Protein AF-A0A094ZPN3-F1 (afdb_monomer)

Solvent-accessible surface area (backbone atoms only — not comparable to full-atom values): 12750 Å² total; per-residue (Å²): 139,90,86,80,90,77,82,80,77,71,72,79,82,70,75,78,67,82,81,61,76,40,77,48,67,49,51,69,75,57,45,50,58,48,25,57,69,75,50,44,69,73,56,49,53,51,51,61,47,44,72,71,65,75,56,84,79,74,57,49,78,61,53,89,81,45,57,46,48,57,27,33,46,52,50,52,48,34,69,74,39,72,91,30,59,69,28,29,34,73,46,59,83,72,27,98,42,50,91,78,18,32,48,33,38,37,37,38,48,85,50,28,37,37,37,40,33,24,37,44,45,26,68,50,44,52,36,31,41,34,41,38,45,70,89,57,64,69,78,71,34,46,38,46,84,36,65,81,70,79,61,87,52,58,71,36,76,81,49,81,56,68,56,54,75,66,60,41,52,52,50,51,50,49,47,72,74,30,59,92,44,60,70,98,64,61,68,88,72,67,93,86,54,88,70,58,81,84,81,80,56,62,50,61,60,73,77,88,76,84,129

Organism: NCBI:txid104102

Structure (mmCIF, N/CA/C/O backbone):
data_AF-A0A094ZPN3-F1
#
_entry.id   AF-A0A094ZPN3-F1
#
loop_
_atom_site.group_PDB
_atom_site.id
_atom_site.type_symbol
_atom_site.label_atom_id
_atom_site.label_alt_id
_atom_site.label_comp_id
_atom_site.label_asym_id
_atom_site.label_entity_id
_atom_site.label_seq_id
_atom_site.pdbx_PDB_ins_code
_atom_site.Cartn_x
_atom_site.Cartn_y
_atom_site.Cartn_z
_atom_site.occupancy
_atom_site.B_iso_or_equiv
_atom_site.auth_seq_id
_atom_site.auth_comp_id
_atom_site.auth_asym_id
_atom_site.auth_atom_id
_atom_site.pdbx_PDB_model_num
ATOM 1 N N . MET A 1 1 ? 63.557 -22.642 19.580 1.00 31.20 1 MET A N 1
ATOM 2 C CA . MET A 1 1 ? 62.826 -21.873 20.612 1.00 31.20 1 MET A CA 1
ATOM 3 C C . MET A 1 1 ? 62.216 -20.621 19.981 1.00 31.20 1 MET A C 1
ATOM 5 O O . MET A 1 1 ? 62.753 -20.176 18.976 1.00 31.20 1 MET A O 1
ATOM 9 N N . PRO A 1 2 ? 61.055 -20.158 20.476 1.00 48.31 2 PRO A N 1
ATOM 10 C CA . PRO A 1 2 ? 59.945 -19.614 19.681 1.00 48.31 2 PRO A CA 1
ATOM 11 C C . PRO A 1 2 ? 59.722 -18.100 19.867 1.00 48.31 2 PRO A C 1
ATOM 13 O O . PRO A 1 2 ? 60.320 -17.518 20.763 1.00 48.31 2 PRO A O 1
ATOM 16 N N . SER A 1 3 ? 58.808 -17.510 19.070 1.00 34.88 3 SER A N 1
ATOM 17 C CA . SER A 1 3 ? 57.998 -16.279 19.308 1.00 34.88 3 SER A CA 1
ATOM 18 C C . SER A 1 3 ? 57.864 -15.489 17.993 1.00 34.88 3 SER A C 1
ATOM 20 O O . SER A 1 3 ? 58.864 -15.279 17.328 1.00 34.88 3 SER A O 1
ATOM 22 N N . LYS A 1 4 ? 56.719 -14.984 17.523 1.00 37.50 4 LYS A N 1
ATOM 23 C CA . LYS A 1 4 ? 55.333 -14.926 18.011 1.00 37.50 4 LYS A CA 1
ATOM 24 C C . LYS A 1 4 ? 54.437 -14.685 16.787 1.00 37.50 4 LYS A C 1
ATOM 26 O O . LYS A 1 4 ? 54.804 -13.941 15.884 1.00 37.50 4 LYS A O 1
ATOM 31 N N . LYS A 1 5 ? 53.247 -15.288 16.793 1.00 44.88 5 LYS A N 1
ATOM 32 C CA . LYS A 1 5 ? 52.134 -14.966 15.888 1.00 44.88 5 LYS A CA 1
ATOM 33 C C . LYS A 1 5 ? 51.715 -13.502 16.065 1.00 44.88 5 LYS A C 1
ATOM 35 O O . LYS A 1 5 ? 51.458 -13.092 17.194 1.00 44.88 5 LYS A O 1
ATOM 40 N N . THR A 1 6 ? 51.483 -12.793 14.965 1.00 38.22 6 THR A N 1
ATOM 41 C CA . THR A 1 6 ? 50.542 -11.666 14.921 1.00 38.22 6 THR A CA 1
ATOM 42 C C . THR A 1 6 ? 49.506 -11.912 13.827 1.00 38.22 6 THR A C 1
ATOM 44 O O . THR A 1 6 ? 49.749 -11.796 12.631 1.00 38.22 6 THR A O 1
ATOM 47 N N . SER A 1 7 ? 48.352 -12.374 14.311 1.00 37.66 7 SER A N 1
ATOM 48 C CA . SER A 1 7 ? 46.995 -12.154 13.811 1.00 37.66 7 SER A CA 1
ATOM 49 C C . SER A 1 7 ? 46.871 -11.320 12.528 1.00 37.66 7 SER A C 1
ATOM 51 O O . SER A 1 7 ? 46.822 -10.093 12.577 1.00 37.66 7 SER A O 1
ATOM 53 N N . ARG A 1 8 ? 46.698 -11.991 11.383 1.00 41.78 8 ARG A N 1
ATOM 54 C CA . ARG A 1 8 ? 45.913 -11.425 10.279 1.00 41.78 8 ARG A CA 1
ATOM 55 C C . ARG A 1 8 ? 44.450 -11.533 10.685 1.00 41.78 8 ARG A C 1
ATOM 57 O O . ARG A 1 8 ? 43.837 -12.586 10.515 1.00 41.78 8 ARG A O 1
ATOM 64 N N . TH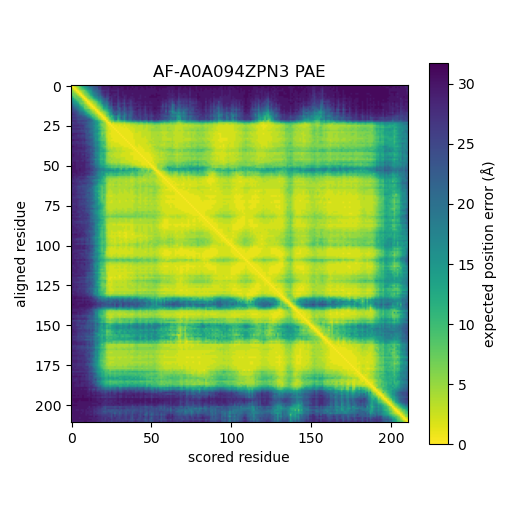R A 1 9 ? 43.911 -10.462 11.248 1.00 40.59 9 THR A N 1
ATOM 65 C CA . THR A 1 9 ? 42.473 -10.320 11.452 1.00 40.59 9 THR A CA 1
ATOM 66 C C . THR A 1 9 ? 41.844 -10.303 10.061 1.00 40.59 9 THR A C 1
ATOM 68 O O . THR A 1 9 ? 41.944 -9.315 9.334 1.00 40.59 9 THR A O 1
ATOM 71 N N . LYS A 1 10 ? 41.285 -11.442 9.633 1.00 44.66 10 LYS A N 1
ATOM 72 C CA . LYS A 1 10 ? 40.396 -11.485 8.471 1.00 44.66 10 LYS A CA 1
ATOM 73 C C . LYS A 1 10 ? 39.281 -10.486 8.768 1.00 44.66 10 LYS A C 1
ATOM 75 O O . LYS A 1 10 ? 38.596 -10.642 9.777 1.00 44.66 10 LYS A O 1
ATOM 80 N N . LYS A 1 11 ? 39.126 -9.462 7.920 1.00 42.66 11 LYS A N 1
ATOM 81 C CA . LYS A 1 11 ? 37.881 -8.687 7.887 1.00 42.66 11 LYS A CA 1
ATOM 82 C C . LYS A 1 11 ? 36.731 -9.700 7.814 1.00 42.66 11 LYS A C 1
ATOM 84 O O . LYS A 1 11 ? 36.880 -10.678 7.069 1.00 42.66 11 LYS A O 1
ATOM 89 N N . PRO A 1 12 ? 35.646 -9.526 8.585 1.00 36.97 12 PRO A N 1
ATOM 90 C CA . PRO A 1 12 ? 34.499 -10.402 8.449 1.00 36.97 12 PRO A CA 1
ATOM 91 C C . PRO A 1 12 ? 34.075 -10.340 6.985 1.00 36.97 12 PRO A C 1
ATOM 93 O O . PRO A 1 12 ? 33.871 -9.253 6.444 1.00 36.97 12 PRO A O 1
ATOM 96 N N . VAL A 1 13 ? 34.012 -11.496 6.328 1.00 45.56 13 VAL A N 1
ATOM 97 C CA . VAL A 1 13 ? 33.229 -11.609 5.103 1.00 45.56 13 VAL A CA 1
ATOM 98 C C . VAL A 1 13 ? 31.796 -11.490 5.587 1.00 45.56 13 VAL A C 1
ATOM 100 O O . VAL A 1 13 ? 31.211 -12.466 6.046 1.00 45.56 13 VAL A O 1
ATOM 103 N N . VAL A 1 14 ? 31.296 -10.258 5.610 1.00 39.59 14 VAL A N 1
ATOM 104 C CA . VAL A 1 14 ? 29.868 -10.005 5.739 1.00 39.59 14 VAL A CA 1
ATOM 105 C C . VAL A 1 14 ? 29.265 -10.629 4.483 1.00 39.59 14 VAL A C 1
ATOM 107 O O . VAL A 1 14 ? 29.706 -10.273 3.383 1.00 39.59 14 VAL A O 1
ATOM 110 N N . PRO A 1 15 ? 28.364 -11.618 4.603 1.00 35.91 15 PRO A N 1
ATOM 111 C CA . PRO A 1 15 ? 27.611 -12.085 3.452 1.00 35.91 15 PRO A CA 1
ATOM 112 C C . PRO A 1 15 ? 27.000 -10.848 2.804 1.00 35.91 15 PRO A C 1
ATOM 114 O O . PRO A 1 15 ? 26.370 -10.055 3.503 1.00 35.91 15 PRO A O 1
ATOM 117 N N . LYS A 1 16 ? 27.226 -10.636 1.502 1.00 36.97 16 LYS A N 1
ATOM 118 C CA . LYS A 1 16 ? 26.403 -9.668 0.778 1.00 36.97 16 LYS A CA 1
ATOM 119 C C . LYS A 1 1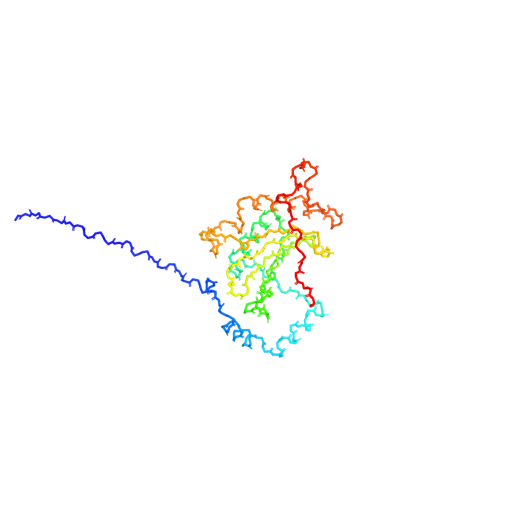6 ? 24.962 -10.100 1.037 1.00 36.97 16 LYS A C 1
ATOM 121 O O . LYS A 1 16 ? 24.614 -11.239 0.714 1.00 36.97 16 LYS A O 1
ATOM 126 N N . ALA A 1 17 ? 24.177 -9.231 1.672 1.00 37.25 17 ALA A N 1
ATOM 127 C CA . ALA A 1 17 ? 22.733 -9.379 1.659 1.00 37.25 17 ALA A CA 1
ATOM 128 C C . ALA A 1 17 ? 22.312 -9.582 0.191 1.00 37.25 17 ALA A C 1
ATOM 130 O O . ALA A 1 17 ? 22.995 -9.044 -0.692 1.00 37.25 17 ALA A O 1
ATOM 131 N N . PRO A 1 18 ? 21.275 -10.389 -0.090 1.00 38.75 18 PRO A N 1
ATOM 132 C CA . PRO A 1 18 ? 20.732 -10.482 -1.438 1.00 38.75 18 PRO A CA 1
ATOM 133 C C . PRO A 1 18 ? 20.566 -9.057 -1.972 1.00 38.75 18 PRO A C 1
ATOM 135 O O . PRO A 1 18 ? 19.946 -8.230 -1.307 1.00 38.75 18 PRO A O 1
ATOM 138 N N . GLU A 1 19 ? 21.216 -8.738 -3.094 1.00 38.03 19 GLU A N 1
ATOM 139 C CA . GLU A 1 19 ? 20.946 -7.482 -3.789 1.00 38.03 19 GLU A CA 1
ATOM 140 C C . GLU A 1 19 ? 19.486 -7.581 -4.217 1.00 38.03 19 GLU A C 1
ATOM 142 O O . GLU A 1 19 ? 19.154 -8.405 -5.066 1.00 38.03 19 GLU A O 1
ATOM 147 N N . ASP A 1 20 ? 18.614 -6.840 -3.533 1.00 48.03 20 ASP A N 1
ATOM 148 C CA . ASP A 1 20 ? 17.209 -6.769 -3.887 1.00 48.03 20 ASP A CA 1
ATOM 149 C C . ASP A 1 20 ? 17.119 -6.060 -5.247 1.00 48.03 20 ASP A C 1
ATOM 151 O O . ASP A 1 20 ? 17.449 -4.869 -5.326 1.00 48.03 20 ASP A O 1
ATOM 155 N N . PRO A 1 21 ? 16.717 -6.752 -6.331 1.00 48.53 21 PRO A N 1
ATOM 156 C CA . PRO A 1 21 ? 16.532 -6.118 -7.631 1.00 48.53 21 PRO A CA 1
ATOM 157 C C . PRO A 1 21 ? 15.490 -4.982 -7.594 1.00 48.53 21 PRO A C 1
ATOM 159 O O . PRO A 1 21 ? 15.392 -4.240 -8.565 1.00 48.53 21 PRO A O 1
ATOM 162 N N . ALA A 1 22 ? 14.734 -4.815 -6.500 1.00 51.12 22 ALA A N 1
ATOM 163 C CA . ALA A 1 22 ? 13.725 -3.776 -6.328 1.00 51.12 22 ALA A CA 1
ATOM 164 C C . ALA A 1 22 ? 14.261 -2.388 -5.914 1.00 51.12 22 ALA A C 1
ATOM 166 O O . ALA A 1 22 ? 13.554 -1.409 -6.131 1.00 51.12 22 ALA A O 1
ATOM 167 N N . ARG A 1 23 ? 15.507 -2.266 -5.416 1.00 60.59 23 ARG A N 1
ATOM 168 C CA . ARG A 1 23 ? 16.173 -0.948 -5.241 1.00 60.59 23 ARG A CA 1
ATOM 169 C C . ARG A 1 23 ? 16.793 -0.405 -6.526 1.00 60.59 23 ARG A C 1
ATOM 171 O O . ARG A 1 23 ? 17.389 0.674 -6.531 1.00 60.59 23 ARG A O 1
ATOM 178 N N . HIS A 1 24 ? 16.702 -1.168 -7.612 1.00 76.06 24 HIS A N 1
ATOM 179 C CA . HIS A 1 24 ? 17.020 -0.645 -8.926 1.00 76.06 24 HIS A CA 1
ATOM 180 C C . HIS A 1 24 ? 15.958 0.383 -9.291 1.00 76.06 24 HIS A C 1
ATOM 182 O O . HIS A 1 24 ? 14.787 0.043 -9.460 1.00 76.06 24 HIS A O 1
ATOM 188 N N . ARG A 1 25 ? 16.383 1.639 -9.411 1.00 84.81 25 ARG A N 1
ATOM 189 C CA . ARG A 1 25 ? 15.566 2.644 -10.069 1.00 84.81 25 ARG A CA 1
ATOM 190 C C . ARG A 1 25 ? 15.705 2.442 -11.572 1.00 84.81 25 ARG A C 1
ATOM 192 O O . ARG A 1 25 ? 16.767 2.723 -12.129 1.00 84.81 25 ARG A O 1
ATOM 199 N N . TYR A 1 26 ? 14.644 1.947 -12.193 1.00 88.06 26 TYR A N 1
ATOM 200 C CA . TYR A 1 26 ? 14.563 1.746 -13.631 1.00 88.06 26 TYR A CA 1
ATOM 201 C C . TYR A 1 26 ? 14.598 3.094 -14.351 1.00 88.06 26 TYR A C 1
ATOM 203 O O . TYR A 1 26 ? 14.010 4.077 -13.887 1.00 88.06 26 TYR A O 1
ATOM 211 N N . THR A 1 27 ? 15.293 3.151 -15.483 1.00 92.00 27 THR A N 1
ATOM 212 C CA . THR A 1 27 ? 15.143 4.281 -16.407 1.00 92.00 27 THR A CA 1
ATOM 213 C C . THR A 1 27 ? 13.793 4.207 -17.121 1.00 92.00 27 THR A C 1
ATOM 215 O O . THR A 1 27 ? 13.142 3.163 -17.121 1.00 92.00 27 THR A O 1
ATOM 218 N N . GLU A 1 28 ? 13.385 5.305 -17.757 1.00 92.81 28 GLU A N 1
ATOM 219 C CA . GLU A 1 28 ? 12.183 5.354 -18.603 1.00 92.81 28 GLU A CA 1
ATOM 220 C C . GLU A 1 28 ? 12.227 4.266 -19.686 1.00 92.81 28 GLU A C 1
ATOM 222 O O . GLU A 1 28 ? 11.382 3.379 -19.688 1.00 92.81 28 GLU A O 1
ATOM 227 N N . ASP A 1 29 ? 13.309 4.213 -20.475 1.00 94.25 29 ASP A N 1
ATOM 228 C CA . ASP A 1 29 ? 13.504 3.185 -21.509 1.00 94.25 29 ASP A CA 1
ATOM 229 C C . ASP A 1 29 ? 13.442 1.740 -20.966 1.00 94.25 29 ASP A C 1
ATOM 231 O O . ASP A 1 29 ? 12.952 0.829 -21.637 1.00 94.25 29 ASP A O 1
ATOM 235 N N . GLU A 1 30 ? 13.981 1.494 -19.765 1.00 93.56 30 GLU A N 1
ATOM 236 C CA . GLU A 1 30 ? 13.943 0.170 -19.134 1.00 93.56 30 GLU A CA 1
ATOM 237 C C . GLU A 1 30 ? 12.526 -0.194 -18.689 1.00 93.56 30 GLU A C 1
ATOM 239 O O . GLU A 1 30 ? 12.106 -1.343 -18.858 1.00 93.56 30 GLU A O 1
ATOM 244 N N . MET A 1 31 ? 11.807 0.769 -18.111 1.00 92.88 31 MET A N 1
ATOM 245 C CA . MET A 1 31 ? 10.448 0.570 -17.632 1.00 92.88 31 MET A CA 1
ATOM 246 C C . MET A 1 31 ? 9.484 0.371 -18.797 1.00 92.88 31 MET A C 1
ATOM 248 O O . MET A 1 31 ? 8.755 -0.615 -18.799 1.00 92.88 31 MET A O 1
ATOM 252 N N . ASP A 1 32 ? 9.559 1.201 -19.835 1.00 92.50 32 ASP A N 1
ATOM 253 C CA . ASP A 1 32 ? 8.740 1.071 -21.042 1.00 92.50 32 ASP A CA 1
ATOM 254 C C . ASP A 1 32 ? 8.914 -0.308 -21.684 1.00 92.50 32 ASP A C 1
ATOM 256 O O . ASP A 1 32 ? 7.939 -1.008 -21.956 1.00 92.50 32 ASP A O 1
ATOM 260 N N . ALA A 1 33 ? 10.158 -0.778 -21.820 1.00 93.94 33 ALA A N 1
ATOM 261 C CA . ALA A 1 33 ? 10.429 -2.107 -22.361 1.00 93.94 33 ALA A CA 1
ATOM 262 C C . ALA A 1 33 ? 9.843 -3.244 -21.498 1.00 93.94 33 ALA A C 1
ATOM 264 O O . ALA A 1 33 ? 9.456 -4.296 -22.023 1.00 93.94 33 ALA A O 1
ATOM 265 N N . LEU A 1 34 ? 9.795 -3.073 -20.171 1.00 93.88 34 LEU A N 1
ATOM 266 C CA . LEU A 1 34 ? 9.157 -4.026 -19.262 1.00 93.88 34 LEU A CA 1
ATOM 267 C C . LEU A 1 34 ? 7.633 -3.985 -19.386 1.00 93.88 34 LEU A C 1
ATOM 269 O O . LEU A 1 34 ? 7.015 -5.053 -19.453 1.00 93.88 34 LEU A O 1
ATOM 273 N N . ILE A 1 35 ? 7.047 -2.787 -19.432 1.00 93.25 35 ILE A N 1
ATOM 274 C CA . ILE A 1 35 ? 5.605 -2.563 -19.559 1.00 93.25 35 ILE A CA 1
ATOM 275 C C . ILE A 1 35 ? 5.106 -3.138 -20.884 1.00 93.25 35 ILE A C 1
ATOM 277 O O . ILE A 1 35 ? 4.245 -4.016 -20.856 1.00 93.25 35 ILE A O 1
ATOM 281 N N . ASP A 1 36 ? 5.713 -2.766 -22.013 1.00 93.44 36 ASP A N 1
ATOM 282 C CA . ASP A 1 36 ? 5.351 -3.249 -23.355 1.00 93.44 36 ASP A CA 1
ATOM 283 C C . ASP A 1 36 ? 5.345 -4.778 -23.435 1.00 93.44 36 ASP A C 1
ATOM 285 O O . ASP A 1 36 ? 4.479 -5.409 -24.048 1.00 93.44 36 ASP A O 1
ATOM 289 N N . LYS A 1 37 ? 6.322 -5.408 -22.780 1.00 94.69 37 LYS A N 1
ATOM 290 C CA . LYS A 1 37 ? 6.436 -6.864 -22.740 1.00 94.69 37 LYS A CA 1
ATOM 291 C C . LYS A 1 37 ? 5.391 -7.511 -21.829 1.00 94.69 37 LYS A C 1
ATOM 293 O O . LYS A 1 37 ? 4.923 -8.613 -22.121 1.00 94.69 37 LYS A O 1
ATOM 298 N N . ALA A 1 38 ? 5.088 -6.893 -20.691 1.00 93.00 38 ALA A N 1
ATOM 299 C CA . ALA A 1 38 ? 4.188 -7.444 -19.683 1.00 93.00 38 ALA A CA 1
ATOM 300 C C . ALA A 1 38 ? 2.707 -7.188 -19.990 1.00 93.00 38 ALA A C 1
ATOM 302 O O . ALA A 1 38 ? 1.854 -7.955 -19.525 1.00 93.00 38 ALA A O 1
ATOM 303 N N . TRP A 1 39 ? 2.413 -6.142 -20.760 1.00 93.69 39 TRP A N 1
ATOM 304 C CA . TRP A 1 39 ? 1.079 -5.631 -21.059 1.00 93.69 39 TRP A CA 1
ATOM 305 C C . TRP A 1 39 ? 0.839 -5.511 -22.569 1.00 93.69 39 TRP A C 1
ATOM 307 O O . TRP A 1 39 ? 0.621 -4.415 -23.077 1.00 93.69 39 TRP A O 1
ATOM 317 N N . PRO A 1 40 ? 0.825 -6.635 -23.312 1.00 93.75 40 PRO A N 1
ATOM 318 C CA . PRO A 1 40 ? 0.369 -6.605 -24.696 1.00 93.75 40 PRO A CA 1
ATOM 319 C C . PRO A 1 40 ? -1.092 -6.130 -24.770 1.00 93.75 40 PRO A C 1
ATOM 321 O O . PRO A 1 40 ? -1.871 -6.379 -23.846 1.00 93.75 40 PRO A O 1
ATOM 324 N N . GLU A 1 41 ? -1.475 -5.507 -25.886 1.00 92.25 41 GLU A N 1
ATOM 325 C CA . GLU A 1 41 ? -2.789 -4.868 -26.097 1.00 92.25 41 GLU A CA 1
ATOM 326 C C . GLU A 1 41 ? -3.972 -5.763 -25.683 1.00 92.25 41 GLU A C 1
ATOM 328 O O . GLU A 1 41 ? -4.830 -5.343 -24.912 1.00 92.25 41 GLU A O 1
ATOM 333 N N . GLU A 1 42 ? -3.958 -7.043 -26.070 1.00 92.56 42 GLU A N 1
ATOM 334 C CA . GLU A 1 42 ? -5.000 -8.016 -25.705 1.00 92.56 42 GLU A CA 1
ATOM 335 C C . GLU A 1 42 ? -5.167 -8.182 -24.182 1.00 92.56 42 GLU A C 1
ATOM 337 O O . GLU A 1 42 ? -6.281 -8.340 -23.676 1.00 92.56 42 GLU A O 1
ATOM 342 N N . LYS A 1 43 ? -4.062 -8.143 -23.427 1.00 92.19 43 LYS A N 1
ATOM 343 C CA . LYS A 1 43 ? -4.079 -8.252 -21.962 1.00 92.19 43 LYS A CA 1
ATOM 344 C C . LYS A 1 43 ? -4.593 -6.963 -21.324 1.00 92.19 43 LYS A C 1
ATOM 346 O O . LYS A 1 43 ? -5.330 -7.035 -20.344 1.00 92.19 43 LYS A O 1
ATOM 351 N N . VAL A 1 44 ? -4.228 -5.810 -21.881 1.00 90.44 44 VAL A N 1
ATOM 352 C CA . VAL A 1 44 ? -4.718 -4.498 -21.435 1.00 90.44 44 VAL A CA 1
ATOM 353 C C . VAL A 1 44 ? -6.233 -4.399 -21.633 1.00 90.44 44 VAL A C 1
ATOM 355 O O . VAL A 1 44 ? -6.960 -4.032 -20.711 1.00 90.44 44 VAL A O 1
ATOM 358 N N . GLU A 1 45 ? -6.743 -4.810 -22.794 1.00 89.94 45 GLU A N 1
ATOM 359 C CA . GLU A 1 45 ? -8.185 -4.848 -23.057 1.00 89.94 45 GLU A CA 1
ATOM 360 C C . GLU A 1 45 ? -8.932 -5.794 -22.110 1.00 89.94 45 GLU A C 1
ATOM 362 O O . GLU A 1 45 ? -10.021 -5.465 -21.632 1.00 89.94 45 GLU A O 1
ATOM 367 N N . ALA A 1 46 ? -8.364 -6.973 -21.836 1.00 87.56 46 ALA A N 1
ATOM 368 C CA . ALA A 1 46 ? -8.947 -7.929 -20.901 1.00 87.56 46 ALA A CA 1
ATOM 369 C C . ALA A 1 46 ? -8.997 -7.370 -19.472 1.00 87.56 46 ALA A C 1
ATOM 371 O O . ALA A 1 46 ? -10.011 -7.535 -18.795 1.00 87.56 46 ALA A O 1
ATOM 372 N N . TYR A 1 47 ? -7.940 -6.676 -19.043 1.00 86.00 47 TYR A N 1
ATOM 373 C CA . TYR A 1 47 ? -7.874 -6.006 -17.747 1.00 86.00 47 TYR A CA 1
ATOM 374 C C . TYR A 1 47 ? -8.993 -4.963 -17.601 1.00 86.00 47 TYR A C 1
ATOM 376 O O . TYR A 1 47 ? -9.830 -5.075 -16.707 1.00 86.00 47 TYR A O 1
ATOM 384 N N . PHE A 1 48 ? -9.106 -4.025 -18.548 1.00 85.56 48 PHE A N 1
ATOM 385 C CA . PHE A 1 48 ? -10.150 -2.994 -18.500 1.00 85.56 48 PHE A CA 1
ATOM 386 C C . PHE A 1 48 ? -11.569 -3.542 -18.660 1.00 85.56 48 PHE A C 1
ATOM 388 O O . PHE A 1 48 ? -12.534 -2.903 -18.243 1.00 85.56 48 PHE A O 1
ATOM 395 N N . ARG A 1 49 ? -11.735 -4.705 -19.296 1.00 84.69 49 ARG A N 1
ATOM 396 C CA . ARG A 1 49 ? -13.029 -5.389 -19.338 1.00 84.69 49 ARG A CA 1
ATOM 397 C C . ARG A 1 49 ? -13.391 -5.963 -17.974 1.00 84.69 49 ARG A C 1
ATOM 399 O O . ARG A 1 49 ? -14.517 -5.758 -17.538 1.00 84.69 49 ARG A O 1
ATOM 406 N N . ALA A 1 50 ? -12.449 -6.631 -17.309 1.00 80.31 50 ALA A N 1
ATOM 407 C CA . ALA A 1 50 ? -12.668 -7.206 -15.986 1.00 80.31 50 ALA A CA 1
ATOM 408 C C . ALA A 1 50 ? -13.047 -6.133 -14.951 1.00 80.31 50 ALA A C 1
ATOM 410 O O . ALA A 1 50 ? -13.987 -6.345 -14.189 1.00 80.31 50 ALA A O 1
ATOM 411 N N . GLU A 1 51 ? -12.404 -4.960 -14.994 1.00 76.56 51 GLU A N 1
ATOM 412 C CA . GLU A 1 51 ? -12.757 -3.819 -14.130 1.00 76.56 51 GLU A CA 1
ATOM 413 C C . GLU A 1 51 ? -14.193 -3.309 -14.343 1.00 76.56 51 GLU A C 1
ATOM 415 O O . GLU A 1 51 ? -14.790 -2.750 -13.431 1.00 76.56 51 GLU A O 1
ATOM 420 N N . ARG A 1 52 ? -14.778 -3.493 -15.534 1.00 75.38 52 ARG A N 1
ATOM 421 C CA . ARG A 1 52 ? -16.152 -3.048 -15.840 1.00 75.38 52 ARG A CA 1
ATOM 422 C C . ARG A 1 52 ? -17.225 -4.067 -15.483 1.00 75.38 52 ARG A C 1
ATOM 424 O O . ARG A 1 52 ? -18.398 -3.712 -15.439 1.00 75.38 52 ARG A O 1
ATOM 431 N N . GLU A 1 53 ? -16.853 -5.332 -15.340 1.00 76.69 53 GLU A N 1
ATOM 432 C CA . GLU A 1 53 ? -17.794 -6.440 -15.149 1.00 76.69 53 GLU A CA 1
ATOM 433 C C . GLU A 1 53 ? -18.070 -6.738 -13.662 1.00 76.69 53 GLU A C 1
ATOM 435 O O . GLU A 1 53 ? -18.700 -7.752 -13.367 1.00 76.69 53 GLU A O 1
ATOM 440 N N . ASP A 1 54 ? -17.618 -5.876 -12.736 1.00 70.25 54 ASP A N 1
ATOM 441 C CA . ASP A 1 54 ? -17.677 -6.078 -11.275 1.00 70.25 54 ASP A CA 1
ATOM 442 C C . ASP A 1 54 ? -17.188 -7.481 -10.863 1.00 70.25 54 ASP A C 1
ATOM 444 O O . ASP A 1 54 ? -17.738 -8.144 -9.975 1.00 70.25 54 ASP A O 1
ATOM 448 N N . ALA A 1 55 ? -16.162 -7.980 -11.560 1.00 74.56 55 ALA A N 1
ATOM 449 C CA . ALA A 1 55 ? -15.593 -9.285 -11.273 1.00 74.56 55 ALA A CA 1
ATOM 450 C C . ALA A 1 55 ? -15.002 -9.301 -9.847 1.00 74.56 55 ALA A C 1
ATOM 452 O O . ALA A 1 55 ? -14.424 -8.302 -9.415 1.00 74.56 55 ALA A O 1
ATOM 453 N N . PRO A 1 56 ? -15.098 -10.423 -9.103 1.00 75.19 56 PRO A N 1
ATOM 454 C CA . PRO A 1 56 ? -14.524 -10.500 -7.766 1.00 75.19 56 PRO A CA 1
ATOM 455 C C . PRO A 1 56 ? -13.021 -10.207 -7.789 1.00 75.19 56 PRO A C 1
ATOM 457 O O . PRO A 1 56 ? -12.268 -10.881 -8.498 1.00 75.19 56 PRO A O 1
ATOM 460 N N . ILE A 1 57 ? -12.596 -9.235 -6.983 1.00 78.44 57 ILE A N 1
ATOM 461 C CA . ILE A 1 57 ? -11.192 -8.838 -6.865 1.00 78.44 57 ILE A CA 1
ATOM 462 C C . ILE A 1 57 ? -10.399 -9.982 -6.206 1.00 78.44 57 ILE A C 1
ATOM 464 O O . ILE A 1 57 ? -10.772 -10.451 -5.123 1.00 78.44 57 ILE A O 1
ATOM 468 N N . PRO A 1 58 ? -9.320 -10.482 -6.836 1.00 86.19 58 PRO A N 1
ATOM 469 C CA . PRO A 1 58 ? -8.508 -11.543 -6.260 1.00 86.19 58 PRO A CA 1
ATOM 470 C C . PRO A 1 58 ? -7.669 -11.011 -5.091 1.00 86.19 58 PRO A C 1
ATOM 472 O O . PRO A 1 58 ? -6.810 -10.153 -5.271 1.00 86.19 58 PRO A O 1
ATOM 475 N N . VAL A 1 59 ? -7.870 -11.581 -3.899 1.00 92.69 59 VAL A N 1
ATOM 476 C CA . VAL A 1 59 ? -7.127 -11.206 -2.685 1.00 92.69 59 VAL A CA 1
ATOM 477 C C . VAL A 1 59 ? -6.210 -12.325 -2.187 1.00 92.69 59 VAL A C 1
ATOM 479 O O . VAL A 1 59 ? -6.575 -13.505 -2.161 1.00 92.69 59 VAL A O 1
ATOM 482 N N . VAL A 1 60 ? -5.013 -11.957 -1.736 1.00 93.62 60 VAL A N 1
ATOM 483 C CA . VAL A 1 60 ? -4.036 -12.857 -1.114 1.00 93.62 60 VAL A CA 1
ATOM 484 C C . VAL A 1 60 ? -4.078 -12.743 0.408 1.00 93.62 60 VAL A C 1
ATOM 486 O O . VAL A 1 60 ? -4.315 -11.677 0.970 1.00 93.62 60 VAL A O 1
ATOM 489 N N . HIS A 1 61 ? -3.841 -13.864 1.086 1.00 93.12 61 HIS A N 1
ATOM 490 C CA . HIS A 1 61 ? -3.818 -13.941 2.554 1.00 93.12 61 HIS A CA 1
ATOM 491 C C . HIS A 1 61 ? -2.441 -14.325 3.108 1.00 93.12 61 HIS A C 1
ATOM 493 O O . HIS A 1 61 ? -2.191 -14.171 4.299 1.00 93.12 61 HIS A O 1
ATOM 499 N N . ASP A 1 62 ? -1.554 -14.847 2.259 1.00 88.88 62 ASP A N 1
ATOM 500 C CA . ASP A 1 62 ? -0.206 -15.235 2.657 1.00 88.88 62 ASP A CA 1
ATOM 501 C C . ASP A 1 62 ? 0.707 -14.005 2.678 1.00 88.88 62 ASP A C 1
ATOM 503 O O . ASP A 1 62 ? 1.011 -13.432 1.636 1.00 88.88 62 ASP A O 1
ATOM 507 N N . PHE A 1 63 ? 1.168 -13.592 3.859 1.00 87.50 63 PHE A N 1
ATOM 508 C CA . PHE A 1 63 ? 2.060 -12.438 3.992 1.00 87.50 63 PHE A CA 1
ATOM 509 C C . PHE A 1 63 ? 3.409 -12.630 3.282 1.00 87.50 63 PHE A C 1
ATOM 511 O O . PHE A 1 63 ? 4.056 -11.642 2.950 1.00 87.50 63 PHE A O 1
ATOM 518 N N . ALA A 1 64 ? 3.842 -13.871 3.027 1.00 84.88 64 ALA A N 1
ATOM 519 C CA . ALA A 1 64 ? 5.128 -14.149 2.388 1.00 84.88 64 ALA A CA 1
ATOM 520 C C . ALA A 1 64 ? 5.157 -13.823 0.885 1.00 84.88 64 ALA A C 1
ATOM 522 O O . ALA A 1 64 ? 6.242 -13.748 0.308 1.00 84.88 64 ALA A O 1
ATOM 523 N N . VAL A 1 65 ? 3.992 -13.648 0.249 1.00 84.38 65 VAL A N 1
ATOM 524 C CA . VAL A 1 65 ? 3.890 -13.307 -1.183 1.00 84.38 65 VAL A CA 1
ATOM 525 C C . VAL A 1 65 ? 3.642 -11.816 -1.426 1.00 84.38 65 VAL A C 1
ATOM 527 O O . VAL A 1 65 ? 3.612 -11.384 -2.575 1.00 84.38 65 VAL A O 1
ATOM 530 N N . MET A 1 66 ? 3.447 -11.035 -0.361 1.00 87.00 66 MET A N 1
ATOM 531 C CA . MET A 1 66 ? 3.215 -9.591 -0.430 1.00 87.00 66 MET A CA 1
ATOM 532 C C . MET A 1 66 ? 4.546 -8.829 -0.471 1.00 87.00 66 MET A C 1
ATOM 534 O O . MET A 1 66 ? 5.588 -9.361 -0.093 1.00 87.00 66 MET A O 1
ATOM 538 N N . ARG A 1 67 ? 4.522 -7.552 -0.873 1.00 86.56 67 ARG A N 1
ATOM 539 C CA . ARG A 1 67 ? 5.688 -6.664 -0.716 1.00 86.56 67 ARG A CA 1
ATOM 540 C C . ARG A 1 67 ? 6.029 -6.473 0.772 1.00 86.56 67 ARG A C 1
ATOM 542 O O . ARG A 1 67 ? 5.120 -6.535 1.605 1.00 86.56 67 ARG A O 1
ATOM 549 N N . PRO A 1 68 ? 7.295 -6.188 1.135 1.00 85.50 68 PRO A N 1
ATOM 550 C CA . PRO A 1 68 ? 7.714 -6.101 2.535 1.00 85.50 68 PRO A CA 1
ATOM 551 C C . PRO A 1 68 ? 6.906 -5.105 3.372 1.00 85.50 68 PRO A C 1
ATOM 553 O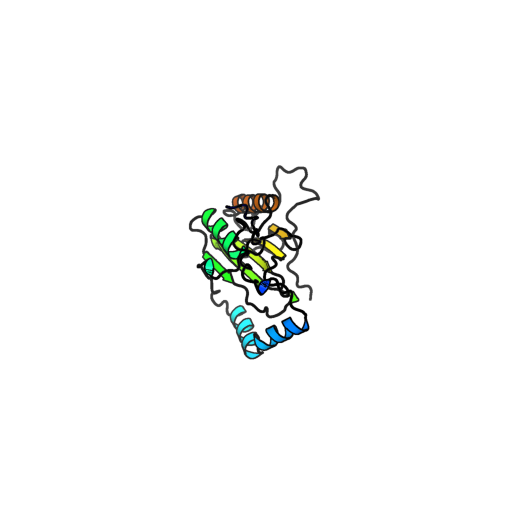 O . PRO A 1 68 ? 6.554 -5.398 4.514 1.00 85.50 68 PRO A O 1
ATOM 556 N N . GLN A 1 69 ? 6.603 -3.920 2.838 1.00 88.00 69 GLN A N 1
ATOM 557 C CA . GLN A 1 69 ? 5.818 -2.906 3.546 1.00 88.00 69 GLN A CA 1
ATOM 558 C C . GLN A 1 69 ? 4.353 -3.349 3.695 1.00 88.00 69 GLN A C 1
ATOM 560 O O . GLN A 1 69 ? 3.833 -3.327 4.812 1.00 88.00 69 GLN A O 1
ATOM 565 N N . THR A 1 70 ? 3.731 -3.851 2.621 1.00 92.62 70 THR A N 1
ATOM 566 C CA . THR A 1 70 ? 2.366 -4.406 2.632 1.00 92.62 70 THR A CA 1
ATOM 567 C C . THR A 1 70 ? 2.218 -5.540 3.638 1.00 92.62 70 THR A C 1
ATOM 569 O O . THR A 1 70 ? 1.320 -5.498 4.474 1.00 92.62 70 THR A O 1
ATOM 572 N N . ALA A 1 71 ? 3.126 -6.520 3.627 1.00 90.94 71 ALA A N 1
ATOM 573 C CA . ALA A 1 71 ? 3.103 -7.659 4.545 1.00 90.94 71 ALA A CA 1
ATOM 574 C C . ALA A 1 71 ? 3.094 -7.209 6.013 1.00 90.94 71 ALA A C 1
ATOM 576 O O . ALA A 1 71 ? 2.344 -7.734 6.838 1.00 90.94 71 ALA A O 1
ATOM 577 N N . ARG A 1 72 ? 3.927 -6.216 6.341 1.00 90.31 72 ARG A N 1
ATOM 578 C CA . ARG A 1 72 ? 4.060 -5.691 7.702 1.00 90.31 72 ARG A CA 1
ATOM 579 C C . ARG A 1 72 ? 2.827 -4.917 8.143 1.00 90.31 72 ARG A C 1
ATOM 581 O O . ARG A 1 72 ? 2.349 -5.154 9.252 1.00 90.31 72 ARG A O 1
ATOM 588 N N . LEU A 1 73 ? 2.285 -4.051 7.283 1.00 94.75 73 LEU A N 1
ATOM 589 C CA . LEU A 1 73 ? 1.063 -3.313 7.606 1.00 94.75 73 LEU A CA 1
ATOM 590 C C . LEU A 1 73 ? -0.141 -4.249 7.728 1.00 94.75 73 LEU A C 1
ATOM 592 O O . LEU A 1 73 ? -0.880 -4.170 8.705 1.00 94.75 73 LEU A O 1
ATOM 596 N N . ALA A 1 74 ? -0.294 -5.186 6.789 1.00 95.50 74 ALA A N 1
ATOM 597 C CA . ALA A 1 74 ? -1.374 -6.167 6.793 1.00 95.50 74 ALA A CA 1
ATOM 598 C C . ALA A 1 74 ? -1.350 -7.033 8.057 1.00 95.50 74 ALA A C 1
ATOM 600 O O . ALA A 1 74 ? -2.386 -7.230 8.691 1.00 95.50 74 ALA A O 1
ATOM 601 N N . LYS A 1 75 ? -0.163 -7.489 8.478 1.00 94.44 75 LYS A N 1
ATOM 602 C CA . LYS A 1 75 ? -0.002 -8.230 9.731 1.00 94.44 75 LYS A CA 1
ATOM 603 C C . LYS A 1 75 ? -0.390 -7.386 10.945 1.00 94.44 75 LYS A C 1
ATOM 605 O O . LYS A 1 75 ? -1.157 -7.850 11.783 1.00 94.44 75 LYS A O 1
ATOM 610 N N . ALA A 1 76 ? 0.089 -6.145 11.024 1.00 93.94 76 ALA A N 1
ATOM 611 C CA . ALA A 1 76 ? -0.235 -5.263 12.141 1.00 93.94 76 ALA A CA 1
ATOM 612 C C . ALA A 1 76 ? -1.737 -4.937 12.222 1.00 93.94 76 ALA A C 1
ATOM 614 O O . ALA A 1 76 ? -2.298 -4.913 13.315 1.00 93.94 76 ALA A O 1
ATOM 615 N N . LEU A 1 77 ? -2.407 -4.735 11.083 1.00 95.50 77 LEU A N 1
ATOM 616 C CA . LEU A 1 77 ? -3.855 -4.518 11.026 1.00 95.50 77 LEU A CA 1
ATOM 617 C C . LEU A 1 77 ? -4.645 -5.778 11.397 1.00 95.50 77 LEU A C 1
ATOM 619 O O . LEU A 1 77 ? -5.645 -5.677 12.104 1.00 95.50 77 LEU A O 1
ATOM 623 N N . ALA A 1 78 ? -4.190 -6.962 10.979 1.00 95.19 78 ALA A N 1
ATOM 624 C CA . ALA A 1 78 ? -4.804 -8.231 11.369 1.00 95.19 78 ALA A CA 1
ATOM 625 C C . ALA A 1 78 ? -4.705 -8.484 12.885 1.00 95.19 78 ALA A C 1
ATOM 627 O O . ALA A 1 78 ? -5.654 -8.998 13.481 1.00 95.19 78 ALA A O 1
ATOM 628 N N . ASP A 1 79 ? -3.591 -8.085 13.505 1.00 94.19 79 ASP A N 1
ATOM 629 C CA . ASP A 1 79 ? -3.400 -8.149 14.957 1.00 94.19 79 ASP A CA 1
ATOM 630 C C . ASP A 1 79 ? -4.241 -7.084 15.692 1.00 94.19 79 ASP A C 1
ATOM 632 O O . ASP A 1 79 ? -4.796 -7.359 16.758 1.00 94.19 79 ASP A O 1
ATOM 636 N N . MET A 1 80 ? -4.367 -5.878 15.124 1.00 93.12 80 MET A N 1
ATOM 637 C CA . MET A 1 80 ? -5.132 -4.766 15.705 1.00 93.12 80 MET A CA 1
ATOM 638 C C . MET A 1 80 ? -6.647 -4.979 15.638 1.00 93.12 80 MET A C 1
ATOM 640 O O . MET A 1 80 ? -7.357 -4.646 16.588 1.00 93.12 80 MET A O 1
ATOM 644 N N . PHE A 1 81 ? -7.139 -5.571 14.547 1.00 93.94 81 PHE A N 1
ATOM 645 C CA . PHE A 1 81 ? -8.555 -5.861 14.318 1.00 93.94 81 PHE A CA 1
ATOM 646 C C . PHE A 1 81 ? -8.776 -7.365 14.063 1.00 93.94 81 PHE A C 1
ATOM 648 O O . PHE A 1 81 ? -9.065 -7.779 12.930 1.00 93.94 81 PHE A O 1
ATOM 655 N N . PRO A 1 82 ? -8.666 -8.219 15.102 1.00 93.56 82 PRO A N 1
ATOM 656 C CA . PRO A 1 82 ? -8.778 -9.664 14.942 1.00 93.56 82 PRO A CA 1
ATOM 657 C C . PRO A 1 82 ? -10.091 -10.086 14.272 1.00 93.56 82 PRO A C 1
ATOM 659 O O . PRO A 1 82 ? -11.181 -9.691 14.686 1.00 93.56 82 PRO A O 1
ATOM 662 N N . GLY A 1 83 ? -9.988 -10.920 13.235 1.00 93.75 83 GLY A N 1
ATOM 663 C CA . GLY A 1 83 ? -11.137 -11.425 12.470 1.00 93.75 83 GLY A CA 1
ATOM 664 C C . GLY A 1 83 ? -11.693 -10.464 11.411 1.00 93.75 83 GLY A C 1
ATOM 665 O O . GLY A 1 83 ? -12.601 -10.845 10.666 1.00 93.75 83 GLY 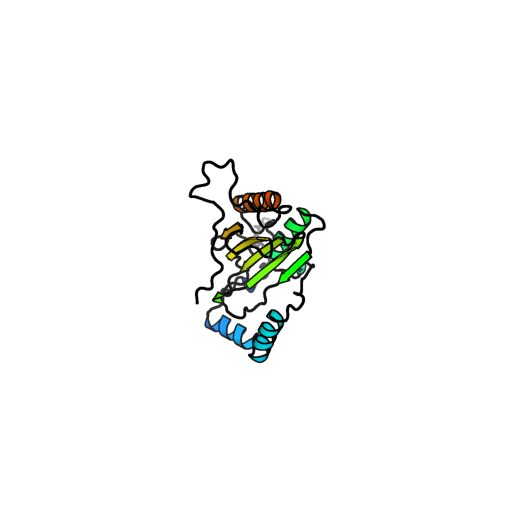A O 1
ATOM 666 N N . GLN A 1 84 ? -11.144 -9.250 11.301 1.00 95.31 84 GLN A N 1
ATOM 667 C CA . GLN A 1 84 ? -11.589 -8.267 10.313 1.00 95.31 84 GLN A CA 1
ATOM 668 C C . GLN A 1 84 ? -10.777 -8.289 9.020 1.00 95.31 84 GLN A C 1
ATOM 670 O O . GLN A 1 84 ? -11.319 -7.932 7.983 1.00 95.31 84 GLN A O 1
ATOM 675 N N . PHE A 1 85 ? -9.533 -8.767 9.036 1.00 95.62 85 PHE A N 1
ATOM 676 C CA . PHE A 1 85 ? -8.709 -8.892 7.831 1.00 95.62 85 PHE A CA 1
ATOM 677 C C . PHE A 1 85 ? -9.363 -9.797 6.768 1.00 95.62 85 PHE A C 1
ATOM 679 O O . PHE A 1 85 ? -9.712 -10.944 7.061 1.00 95.62 85 PHE A O 1
ATOM 686 N N . LYS A 1 86 ? -9.539 -9.277 5.545 1.00 95.19 86 LYS A N 1
ATOM 687 C CA . LYS A 1 86 ? -10.180 -9.970 4.408 1.00 95.19 86 LYS A CA 1
ATOM 688 C C . LYS A 1 86 ? -9.207 -10.378 3.302 1.00 95.19 86 LYS A C 1
ATOM 690 O O . LYS A 1 86 ? -9.609 -11.092 2.389 1.00 95.19 86 LYS A O 1
ATOM 695 N N . GLY A 1 87 ? -7.952 -9.948 3.395 1.00 95.62 87 GLY A N 1
ATOM 696 C CA . GLY A 1 87 ? -6.918 -10.202 2.398 1.00 95.62 87 GLY A CA 1
ATOM 697 C C . GLY A 1 87 ? -6.400 -8.915 1.767 1.00 95.62 87 GLY A C 1
ATOM 698 O O . GLY A 1 87 ? -6.782 -7.812 2.157 1.00 95.62 87 GLY A O 1
ATOM 699 N N . VAL A 1 88 ? -5.497 -9.074 0.806 1.00 95.88 88 VAL A N 1
ATOM 700 C CA . VAL A 1 88 ? -4.831 -7.970 0.112 1.00 95.88 88 VAL A CA 1
ATOM 701 C C . VAL A 1 88 ? -4.949 -8.157 -1.393 1.00 95.88 88 VAL A C 1
ATOM 703 O O . VAL A 1 88 ? -4.590 -9.215 -1.904 1.00 95.88 88 VAL A O 1
ATOM 706 N N . GLU A 1 89 ? -5.421 -7.151 -2.112 1.00 94.44 89 GLU A N 1
ATOM 707 C CA . GLU A 1 89 ? -5.217 -7.059 -3.557 1.00 94.44 89 GLU A CA 1
ATOM 708 C C . GLU A 1 89 ? -3.808 -6.531 -3.819 1.00 94.44 89 GLU A C 1
ATOM 710 O O . GLU A 1 89 ? -3.406 -5.505 -3.272 1.00 94.44 89 GLU A O 1
ATOM 715 N N . ILE A 1 90 ? -3.045 -7.262 -4.631 1.00 90.81 90 ILE A N 1
ATOM 716 C CA . ILE A 1 90 ? -1.660 -6.917 -4.948 1.00 90.81 90 ILE A CA 1
ATOM 717 C C . ILE A 1 90 ? -1.616 -6.227 -6.305 1.00 90.81 90 ILE A C 1
ATOM 719 O O . ILE A 1 90 ? -1.940 -6.842 -7.323 1.00 90.81 90 ILE A O 1
ATOM 723 N N . GLY A 1 91 ? -1.144 -4.982 -6.321 1.00 89.25 91 GLY A N 1
ATOM 724 C CA . GLY A 1 91 ? -0.924 -4.223 -7.543 1.00 89.25 91 GLY A CA 1
ATOM 725 C C . GLY A 1 91 ? 0.070 -4.934 -8.457 1.00 89.25 91 GLY A C 1
ATOM 726 O O . GLY A 1 91 ? 1.082 -5.483 -8.007 1.00 89.25 91 GLY A O 1
ATOM 727 N N . ALA A 1 92 ? -0.208 -4.944 -9.756 1.00 88.44 92 ALA A N 1
ATOM 728 C CA . ALA A 1 92 ? 0.597 -5.682 -10.720 1.00 88.44 92 ALA A CA 1
ATOM 729 C C . ALA A 1 92 ? 1.956 -5.009 -10.990 1.00 88.44 92 ALA A C 1
ATOM 731 O O . ALA A 1 92 ? 2.029 -3.802 -11.196 1.00 88.44 92 ALA A O 1
ATOM 732 N N . TRP A 1 93 ? 3.026 -5.810 -11.044 1.00 87.81 93 TRP A N 1
ATOM 733 C CA . TRP A 1 93 ? 4.358 -5.378 -11.480 1.00 87.81 93 TRP A CA 1
ATOM 734 C C . TRP A 1 93 ? 4.775 -6.095 -12.777 1.00 87.81 93 TRP A C 1
ATOM 736 O O . TRP A 1 93 ? 4.658 -7.327 -12.837 1.00 87.81 93 TRP A O 1
ATOM 746 N N . PRO A 1 94 ? 5.319 -5.384 -13.785 1.00 91.12 94 PRO A N 1
ATOM 747 C CA . PRO A 1 94 ? 5.393 -3.918 -13.896 1.00 91.12 94 PRO A CA 1
ATOM 748 C C . PRO A 1 94 ? 3.990 -3.286 -13.998 1.00 91.12 94 PRO A C 1
ATOM 750 O O . PRO A 1 94 ? 3.045 -3.999 -14.354 1.00 91.12 94 PRO A O 1
ATOM 753 N N . PRO A 1 95 ? 3.819 -1.994 -13.668 1.00 90.19 95 PRO A N 1
ATOM 754 C CA . PRO A 1 95 ? 2.521 -1.331 -13.777 1.00 90.19 95 PRO A CA 1
ATOM 755 C C . PRO A 1 95 ? 2.106 -1.162 -15.247 1.00 90.19 95 PRO A C 1
ATOM 757 O O . PRO A 1 95 ? 2.924 -1.323 -16.145 1.00 90.19 95 PRO A O 1
ATOM 760 N N . ILE A 1 96 ? 0.837 -0.843 -15.517 1.00 89.06 96 ILE A N 1
ATOM 761 C CA . ILE A 1 96 ? 0.393 -0.489 -16.884 1.00 89.06 96 ILE A CA 1
ATOM 762 C C . ILE A 1 96 ? 0.977 0.872 -17.301 1.00 89.06 96 ILE A C 1
ATOM 764 O O . ILE A 1 96 ? 1.230 1.110 -18.477 1.00 89.06 96 ILE A O 1
ATOM 768 N N . ASN A 1 97 ? 1.201 1.753 -16.325 1.00 86.81 97 ASN A N 1
ATOM 769 C CA . ASN A 1 97 ? 1.794 3.071 -16.490 1.00 86.81 97 A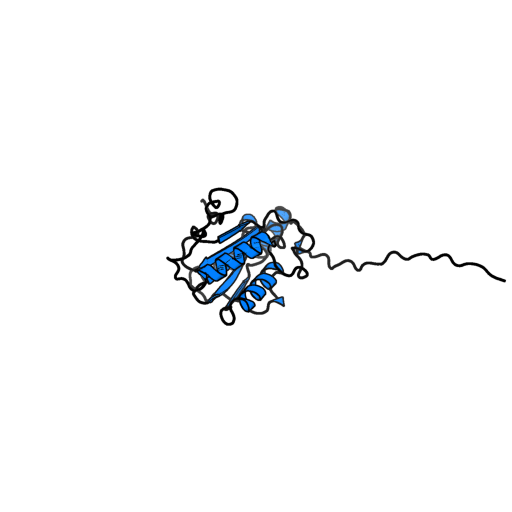SN A CA 1
ATOM 770 C C . ASN A 1 97 ? 2.759 3.326 -15.325 1.00 86.81 97 ASN A C 1
ATOM 772 O O . ASN A 1 97 ? 2.362 3.248 -14.162 1.00 86.81 97 ASN A O 1
ATOM 776 N N . ALA A 1 98 ? 4.019 3.628 -15.634 1.00 85.75 98 ALA A N 1
ATOM 777 C CA . ALA A 1 98 ? 5.054 3.866 -14.632 1.00 85.75 98 ALA A CA 1
ATOM 778 C C . ALA A 1 98 ? 4.737 5.061 -13.715 1.00 85.75 98 ALA A C 1
ATOM 780 O O . ALA A 1 98 ? 5.037 5.012 -12.523 1.00 85.75 98 ALA A O 1
ATOM 781 N N . GLU A 1 99 ? 4.077 6.095 -14.244 1.00 85.38 99 GLU A N 1
ATOM 782 C CA . GLU A 1 99 ? 3.693 7.293 -13.483 1.00 85.38 99 GLU A CA 1
ATOM 783 C C . GLU A 1 99 ? 2.558 7.029 -12.486 1.00 85.38 99 GLU A C 1
ATOM 785 O O . GLU A 1 99 ? 2.475 7.697 -11.455 1.00 85.38 99 GLU A O 1
ATOM 790 N N . ASP A 1 100 ? 1.693 6.052 -12.780 1.00 82.94 100 ASP A N 1
ATOM 791 C CA . ASP A 1 100 ? 0.604 5.652 -11.881 1.00 82.94 100 ASP A CA 1
ATOM 792 C C . ASP A 1 100 ? 1.119 4.732 -10.754 1.00 82.94 100 ASP A C 1
ATOM 794 O O . ASP A 1 100 ? 0.499 4.632 -9.694 1.00 82.94 100 ASP A O 1
ATOM 798 N N . GLY A 1 101 ? 2.274 4.087 -10.956 1.00 88.31 101 GLY A N 1
ATOM 799 C CA . GLY A 1 101 ? 2.892 3.199 -9.977 1.00 88.31 101 GLY A CA 1
ATOM 800 C C . GLY A 1 101 ? 2.086 1.923 -9.721 1.00 88.31 101 GLY A C 1
ATOM 801 O O . GLY A 1 101 ? 1.347 1.439 -10.579 1.00 88.31 101 GLY A O 1
ATOM 802 N N . MET A 1 102 ? 2.261 1.339 -8.536 1.00 90.50 102 MET A N 1
ATOM 803 C CA . MET A 1 102 ? 1.483 0.177 -8.087 1.00 90.50 102 ME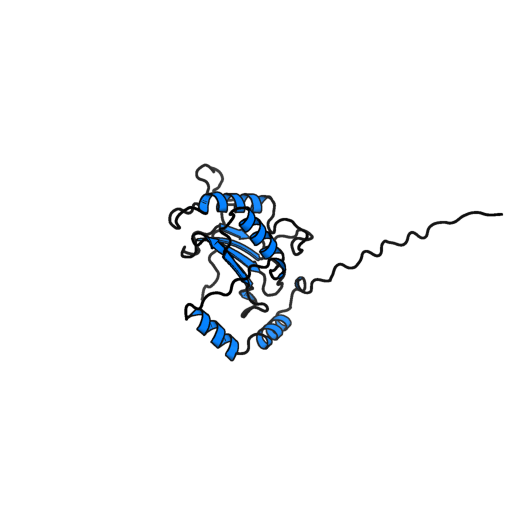T A CA 1
ATOM 804 C C . MET A 1 102 ? 0.776 0.497 -6.783 1.00 90.50 102 MET A C 1
ATOM 806 O O . MET A 1 102 ? 1.348 1.168 -5.927 1.00 90.50 102 MET A O 1
ATOM 810 N N . ILE A 1 103 ? -0.418 -0.054 -6.595 1.00 91.94 103 ILE A N 1
ATOM 811 C CA . ILE A 1 103 ? -1.172 0.093 -5.353 1.00 91.94 103 ILE A CA 1
ATOM 812 C C . ILE A 1 103 ? -1.521 -1.293 -4.826 1.00 91.94 103 ILE A C 1
ATOM 814 O O . ILE A 1 103 ? -2.126 -2.089 -5.539 1.00 91.94 103 ILE A O 1
ATOM 818 N N . ASP A 1 104 ? -1.139 -1.568 -3.582 1.00 94.12 104 ASP A N 1
ATOM 819 C CA . ASP A 1 104 ? -1.673 -2.699 -2.826 1.00 94.12 104 ASP A CA 1
ATOM 820 C C . ASP A 1 104 ? -2.845 -2.223 -1.975 1.00 94.12 104 ASP A C 1
ATOM 822 O O . ASP A 1 104 ? -2.745 -1.184 -1.322 1.00 94.12 104 ASP A O 1
ATOM 826 N N . VAL A 1 105 ? -3.938 -2.987 -1.948 1.00 94.56 105 VAL A N 1
ATOM 827 C CA . VAL A 1 105 ? -5.144 -2.658 -1.175 1.00 94.56 105 VAL A CA 1
ATOM 828 C C . VAL A 1 105 ? -5.382 -3.735 -0.127 1.00 94.56 105 VAL A C 1
ATOM 830 O O . VAL A 1 105 ? -5.686 -4.882 -0.441 1.00 94.56 105 VAL A O 1
ATOM 833 N N . ILE A 1 106 ? -5.243 -3.374 1.144 1.00 96.19 106 ILE A N 1
ATOM 834 C CA . ILE A 1 106 ? -5.586 -4.224 2.282 1.00 96.19 106 ILE A CA 1
ATOM 835 C C . ILE A 1 106 ? -7.073 -4.049 2.574 1.00 96.19 106 ILE A C 1
ATOM 837 O O . ILE A 1 106 ? -7.498 -2.966 2.969 1.00 96.19 106 ILE A O 1
ATOM 841 N N . TYR A 1 107 ? -7.843 -5.127 2.449 1.00 94.19 107 TYR A N 1
ATOM 842 C CA . TYR A 1 107 ? -9.265 -5.138 2.775 1.00 94.19 107 TYR A CA 1
ATOM 843 C C . TYR A 1 107 ? -9.496 -5.583 4.216 1.00 94.19 107 TYR A C 1
ATOM 845 O O . TYR A 1 107 ? -9.003 -6.626 4.666 1.00 94.19 107 TYR A O 1
ATOM 853 N N . LEU A 1 108 ? -10.301 -4.810 4.935 1.00 93.81 108 LEU A N 1
ATOM 854 C CA . LEU A 1 108 ? -10.762 -5.100 6.283 1.00 93.81 108 LEU A CA 1
ATOM 855 C C . LEU A 1 108 ? -12.294 -5.250 6.297 1.00 93.81 108 LEU A C 1
ATOM 857 O O . LEU A 1 108 ? -12.978 -5.146 5.280 1.00 93.81 108 LEU A O 1
ATOM 861 N N . GLY A 1 109 ? -12.848 -5.586 7.460 1.00 90.38 109 GLY A N 1
ATOM 862 C CA . GLY A 1 109 ? -14.291 -5.606 7.668 1.00 90.38 109 GLY A CA 1
ATOM 863 C C . GLY A 1 109 ? -14.893 -4.206 7.603 1.00 90.38 109 GLY A C 1
ATOM 864 O O . GLY A 1 109 ? -14.178 -3.210 7.635 1.00 90.38 109 GLY A O 1
ATOM 865 N N . GLU A 1 110 ? -16.223 -4.151 7.532 1.00 84.56 110 GLU A N 1
ATOM 866 C CA . GLU A 1 110 ? -16.973 -2.885 7.565 1.00 84.56 110 GLU A CA 1
ATOM 867 C C . GLU A 1 110 ? -16.579 -1.914 6.441 1.00 84.56 110 GLU A C 1
ATOM 869 O O . GLU A 1 110 ? -16.601 -0.703 6.622 1.00 84.56 110 GLU A O 1
ATOM 874 N N . SER A 1 111 ? -16.223 -2.472 5.278 1.00 86.88 111 SER A N 1
ATOM 875 C CA . SER A 1 111 ? -15.792 -1.733 4.088 1.00 86.88 111 SER A CA 1
ATOM 876 C C . SER A 1 111 ? -14.492 -0.942 4.262 1.00 86.88 111 SER A C 1
ATOM 878 O O . SER A 1 111 ? -14.136 -0.176 3.385 1.00 86.88 111 SER A O 1
ATOM 880 N N . TRP A 1 112 ? -13.721 -1.134 5.332 1.00 90.94 112 TRP A N 1
ATOM 881 C CA . TRP A 1 112 ? -12.446 -0.430 5.476 1.00 90.94 112 TRP A CA 1
ATOM 882 C C . TRP A 1 112 ? -11.370 -0.959 4.534 1.00 90.94 112 TRP A C 1
ATOM 884 O O . TRP A 1 112 ? -11.171 -2.171 4.410 1.00 90.94 112 TRP A O 1
ATOM 894 N N . ILE A 1 113 ? -10.625 -0.033 3.938 1.00 92.19 113 ILE A N 1
ATOM 895 C CA . ILE A 1 113 ? -9.466 -0.322 3.104 1.00 92.19 113 ILE A CA 1
ATOM 896 C C . ILE A 1 113 ? -8.255 0.497 3.544 1.00 92.19 113 ILE A C 1
ATOM 898 O O . ILE A 1 113 ? -8.371 1.626 4.022 1.00 92.19 113 ILE A O 1
ATOM 902 N N . VAL A 1 114 ? -7.074 -0.091 3.366 1.00 94.06 114 VAL A N 1
ATOM 903 C CA . VAL A 1 114 ? -5.790 0.593 3.534 1.00 94.06 114 VAL A CA 1
ATOM 904 C C . VAL A 1 114 ? -4.956 0.368 2.285 1.00 94.06 114 VAL A C 1
ATOM 906 O O . VAL A 1 114 ? -4.682 -0.772 1.921 1.00 94.06 114 VAL A O 1
ATOM 909 N N . GLN A 1 115 ? -4.558 1.446 1.624 1.00 93.50 115 GLN A N 1
ATOM 910 C CA . GLN A 1 115 ? -3.833 1.419 0.362 1.00 93.50 115 GLN A CA 1
ATOM 911 C C . GLN A 1 115 ? -2.365 1.777 0.577 1.00 93.50 115 GLN A C 1
ATOM 913 O O . GLN A 1 115 ? -2.046 2.695 1.331 1.00 93.50 115 GLN A O 1
ATOM 918 N N . LEU A 1 116 ? -1.472 1.062 -0.100 1.00 93.62 116 LEU A N 1
ATOM 919 C CA . LEU A 1 116 ? -0.041 1.342 -0.128 1.00 93.62 116 LEU A CA 1
ATOM 920 C C . LEU A 1 116 ? 0.374 1.603 -1.571 1.00 93.62 116 LEU A C 1
ATOM 922 O O . LEU A 1 116 ? 0.313 0.695 -2.401 1.00 93.62 116 LEU A O 1
ATOM 926 N N . GLY A 1 117 ? 0.783 2.836 -1.863 1.00 91.44 117 GLY A N 1
ATOM 927 C CA . GLY A 1 117 ? 1.247 3.240 -3.186 1.00 91.44 117 GLY A CA 1
ATOM 928 C C . GLY A 1 117 ? 2.760 3.138 -3.320 1.00 91.44 117 GLY A C 1
ATOM 929 O O . GLY A 1 117 ? 3.492 3.581 -2.436 1.00 91.44 117 GLY A O 1
ATOM 930 N N . TYR A 1 118 ? 3.232 2.600 -4.438 1.00 88.94 118 TYR A N 1
ATOM 931 C CA . TYR A 1 118 ? 4.643 2.364 -4.736 1.00 88.94 118 TYR A CA 1
ATOM 932 C C . TYR A 1 118 ? 5.076 3.078 -6.019 1.00 88.94 118 TYR A C 1
ATOM 934 O O . TYR A 1 118 ? 4.320 3.111 -6.991 1.00 88.94 118 TYR A O 1
ATOM 942 N N . ASP A 1 119 ? 6.306 3.601 -6.037 1.00 87.19 119 ASP A N 1
ATOM 943 C CA . ASP A 1 119 ? 6.910 4.238 -7.220 1.00 87.19 119 ASP A CA 1
ATOM 944 C C . ASP A 1 119 ? 7.062 3.202 -8.356 1.00 87.19 119 ASP A C 1
ATOM 946 O O . ASP A 1 119 ? 7.613 2.116 -8.162 1.00 87.19 119 ASP A O 1
ATOM 950 N N . GLY A 1 120 ? 6.557 3.520 -9.553 1.00 86.62 120 GLY A N 1
ATOM 951 C CA . GLY A 1 120 ? 6.611 2.620 -10.709 1.00 86.62 120 GLY A CA 1
ATOM 952 C C . GLY A 1 120 ? 8.009 2.448 -11.307 1.00 86.62 120 GLY A C 1
ATOM 953 O O . GLY A 1 120 ? 8.270 1.439 -11.951 1.00 86.62 120 GLY A O 1
ATOM 954 N N . TYR A 1 121 ? 8.932 3.375 -11.059 1.00 86.62 121 TYR A N 1
ATOM 955 C CA . TYR A 1 121 ? 10.339 3.269 -11.450 1.00 86.62 121 TYR A CA 1
ATOM 956 C C . TYR A 1 121 ? 11.209 2.679 -10.342 1.00 86.62 121 TYR A C 1
ATOM 958 O O . TYR A 1 121 ? 12.346 2.300 -10.602 1.00 86.62 121 TYR A O 1
ATOM 966 N N . GLU A 1 122 ? 10.713 2.601 -9.111 1.00 85.56 122 GLU A N 1
ATOM 967 C CA . GLU A 1 122 ? 11.439 2.072 -7.957 1.00 85.56 122 GLU A CA 1
ATOM 968 C C . GLU A 1 122 ? 10.483 1.232 -7.095 1.00 85.56 122 GLU A C 1
ATOM 970 O O . GLU A 1 122 ? 10.005 1.696 -6.061 1.00 85.56 122 GLU A O 1
ATOM 975 N N . PRO A 1 123 ? 10.171 -0.011 -7.503 1.00 79.88 123 PRO A N 1
ATOM 976 C CA . PRO A 1 123 ? 9.050 -0.782 -6.959 1.00 79.88 123 PRO A CA 1
ATOM 977 C C . PRO A 1 123 ? 9.147 -1.134 -5.473 1.00 79.88 123 PRO A C 1
ATOM 979 O O . PRO A 1 123 ? 8.143 -1.529 -4.877 1.00 79.88 123 PRO A O 1
ATOM 982 N N . SER A 1 124 ? 10.331 -1.024 -4.862 1.00 78.50 124 SER A N 1
ATOM 983 C CA . SER A 1 124 ? 10.477 -1.162 -3.411 1.00 78.50 124 SER A CA 1
ATOM 984 C C . SER A 1 124 ? 10.087 0.095 -2.636 1.00 78.50 124 SER A C 1
ATOM 986 O O . SER A 1 124 ? 9.855 0.001 -1.434 1.00 78.50 124 SER A O 1
ATOM 988 N N . ARG A 1 125 ? 10.049 1.264 -3.282 1.00 83.50 125 ARG A N 1
ATOM 989 C CA . ARG A 1 125 ? 9.856 2.559 -2.631 1.00 83.50 125 ARG A CA 1
ATOM 990 C C . ARG A 1 125 ? 8.375 2.829 -2.399 1.00 83.50 125 ARG A C 1
ATOM 992 O O . ARG A 1 125 ? 7.610 3.020 -3.342 1.00 83.50 125 ARG A O 1
ATOM 999 N N . LEU A 1 126 ? 7.996 2.888 -1.125 1.00 86.31 126 LEU A N 1
ATOM 1000 C CA . LEU A 1 126 ? 6.663 3.303 -0.694 1.00 86.31 126 LEU A CA 1
ATOM 1001 C C . LEU A 1 126 ? 6.512 4.821 -0.873 1.00 86.31 126 LEU A C 1
ATOM 1003 O O . LEU A 1 126 ? 7.259 5.598 -0.280 1.00 86.31 126 LEU A O 1
ATOM 1007 N N . GLY A 1 127 ? 5.556 5.232 -1.698 1.00 86.19 127 GLY A N 1
ATOM 1008 C CA . GLY A 1 127 ? 5.200 6.629 -1.924 1.00 86.19 127 GLY A CA 1
ATOM 1009 C C . GLY A 1 127 ? 4.208 7.147 -0.888 1.00 86.19 127 GLY A C 1
ATOM 1010 O O . GLY A 1 127 ? 4.409 8.230 -0.351 1.00 86.19 127 GLY A O 1
ATOM 1011 N N . PHE A 1 128 ? 3.176 6.369 -0.561 1.00 88.06 128 PHE A N 1
ATOM 1012 C CA . PHE A 1 128 ? 2.163 6.777 0.414 1.00 88.06 128 PHE A CA 1
ATOM 1013 C C . PHE A 1 128 ? 1.470 5.586 1.078 1.00 88.06 128 PHE A C 1
ATOM 1015 O O . PHE A 1 128 ? 1.461 4.472 0.544 1.00 88.06 128 PHE A O 1
ATOM 1022 N N . VAL A 1 129 ? 0.845 5.855 2.224 1.00 91.44 129 VAL A N 1
ATOM 1023 C CA . VAL A 1 129 ? -0.161 4.988 2.847 1.00 91.44 129 VAL A CA 1
ATOM 1024 C C . VAL A 1 129 ? -1.443 5.784 3.014 1.00 91.44 129 VAL A C 1
ATOM 1026 O O . VAL A 1 129 ? -1.406 6.905 3.512 1.00 91.44 129 VAL A O 1
ATOM 1029 N N . ASN A 1 130 ? -2.568 5.200 2.620 1.00 89.62 130 ASN A N 1
ATOM 1030 C CA . ASN A 1 130 ? -3.887 5.803 2.755 1.00 89.62 130 ASN A CA 1
ATOM 1031 C C . ASN A 1 130 ? -4.831 4.852 3.503 1.00 89.62 130 ASN A C 1
ATOM 1033 O O . ASN A 1 130 ? -4.760 3.642 3.300 1.00 89.62 130 ASN A O 1
ATOM 1037 N N . ALA A 1 131 ? -5.699 5.378 4.366 1.00 90.75 131 ALA A N 1
ATOM 1038 C CA . ALA A 1 131 ? -6.777 4.620 4.992 1.00 90.75 131 ALA A CA 1
ATOM 1039 C C . ALA A 1 131 ? -8.130 5.315 4.823 1.00 90.75 131 ALA A C 1
ATOM 1041 O O . ALA A 1 131 ? -8.270 6.503 5.124 1.00 90.75 131 ALA A O 1
ATOM 1042 N N . THR A 1 132 ? -9.141 4.550 4.406 1.00 87.50 132 THR A N 1
ATOM 1043 C CA . THR A 1 132 ? -10.509 5.048 4.217 1.00 87.50 132 THR A CA 1
ATOM 1044 C C . THR A 1 132 ? -11.551 3.923 4.271 1.00 87.50 132 THR A C 1
ATOM 1046 O O . THR A 1 132 ? -11.214 2.738 4.318 1.00 87.50 132 THR A O 1
ATOM 1049 N N . CYS A 1 133 ? -12.829 4.295 4.261 1.00 84.06 133 CYS A N 1
ATOM 1050 C CA . CYS A 1 133 ? -13.948 3.378 4.087 1.00 84.06 133 CYS A CA 1
ATOM 1051 C C . CYS A 1 133 ? -14.348 3.344 2.602 1.00 84.06 133 CYS A C 1
ATOM 1053 O O . CYS A 1 133 ? -14.602 4.383 1.997 1.00 84.06 133 CYS A O 1
ATOM 1055 N N . ASP A 1 134 ? -14.383 2.151 2.013 1.00 69.56 134 ASP A N 1
ATOM 1056 C CA . ASP A 1 134 ? -14.759 1.884 0.627 1.00 69.56 134 ASP A CA 1
ATOM 1057 C C . ASP A 1 134 ? -16.156 2.454 0.331 1.00 69.56 134 ASP A C 1
ATOM 1059 O O . ASP A 1 134 ? -17.141 2.131 1.004 1.00 69.56 134 ASP A O 1
ATOM 1063 N N . GLY A 1 135 ? -16.221 3.351 -0.655 1.00 60.75 135 GLY A N 1
ATOM 1064 C CA . GLY A 1 135 ? -17.410 4.134 -0.999 1.00 60.75 135 GLY A CA 1
ATOM 1065 C C . GLY A 1 135 ? -17.446 5.571 -0.459 1.00 60.75 135 GLY A C 1
ATOM 1066 O O . GLY A 1 135 ? -18.395 6.288 -0.782 1.00 60.75 135 GLY A O 1
ATOM 1067 N N . LEU A 1 136 ? -16.448 6.017 0.316 1.00 58.53 136 LEU A N 1
ATOM 1068 C CA . LEU A 1 136 ? -16.235 7.443 0.592 1.00 58.53 136 LEU A CA 1
ATOM 1069 C C . LEU A 1 136 ? -15.540 8.146 -0.577 1.00 58.53 136 LEU A C 1
ATOM 1071 O O . LEU A 1 136 ? -14.685 7.568 -1.249 1.00 58.53 136 LEU A O 1
ATOM 1075 N N . ASP A 1 137 ? -15.895 9.416 -0.802 1.00 51.44 137 ASP A N 1
ATOM 1076 C CA . ASP A 1 137 ? -15.153 10.282 -1.719 1.00 51.44 137 ASP A CA 1
ATOM 1077 C C . ASP A 1 137 ? -13.695 10.400 -1.242 1.00 51.44 137 ASP A C 1
ATOM 1079 O O . ASP A 1 137 ? -13.421 10.517 -0.046 1.00 51.44 137 ASP A O 1
ATOM 1083 N N . TYR A 1 138 ? -12.755 10.462 -2.191 1.00 51.12 138 TYR A N 1
ATOM 1084 C CA . TYR A 1 138 ? -11.301 10.566 -1.968 1.00 51.12 138 TYR A CA 1
ATOM 1085 C C . TYR A 1 138 ? -10.850 11.716 -1.040 1.00 51.12 138 TYR A C 1
ATOM 1087 O O . TYR A 1 138 ? -9.677 11.808 -0.693 1.00 51.12 138 TYR A O 1
ATOM 1095 N N . LEU A 1 139 ? -11.761 12.620 -0.670 1.00 53.19 139 LEU A N 1
ATOM 1096 C CA . LEU A 1 139 ? -11.522 13.763 0.207 1.00 53.19 139 LEU A CA 1
ATOM 1097 C C . LEU A 1 139 ? -11.626 13.427 1.707 1.00 53.19 139 LEU A C 1
ATOM 1099 O O . LEU A 1 139 ? -11.330 14.289 2.532 1.00 53.19 139 LEU A O 1
ATOM 1103 N N . GLU A 1 140 ? -12.033 12.206 2.065 1.00 67.31 140 GLU A N 1
ATOM 1104 C CA . GLU A 1 140 ? -12.266 11.776 3.453 1.00 67.31 140 GLU A CA 1
ATOM 1105 C C . GLU A 1 140 ? -11.367 10.596 3.864 1.00 67.31 140 GLU A C 1
ATOM 1107 O O . GLU A 1 140 ? -11.792 9.654 4.535 1.00 67.31 140 GLU A O 1
ATOM 1112 N N . ALA A 1 141 ? -10.100 10.642 3.456 1.00 76.56 141 ALA A N 1
ATOM 1113 C CA . ALA A 1 141 ? -9.097 9.638 3.789 1.00 76.56 141 ALA A CA 1
ATOM 1114 C C . ALA A 1 141 ? -7.946 10.236 4.605 1.00 76.56 141 ALA A C 1
ATOM 1116 O O . ALA A 1 141 ? -7.554 11.384 4.384 1.00 76.56 141 ALA A O 1
ATOM 1117 N N . LEU A 1 142 ? -7.373 9.434 5.505 1.00 86.19 142 LEU A N 1
ATOM 1118 C CA . LEU A 1 142 ? -6.034 9.712 6.017 1.00 86.19 142 LEU A CA 1
ATOM 1119 C C . LEU A 1 142 ? -5.033 9.360 4.919 1.00 86.19 142 LEU A C 1
ATOM 1121 O O . LEU A 1 142 ? -5.073 8.243 4.405 1.00 86.19 142 LEU A O 1
ATOM 1125 N N . GLU A 1 143 ? -4.105 10.263 4.616 1.00 86.88 143 GLU A N 1
ATOM 1126 C CA . GLU A 1 143 ? -2.954 9.979 3.762 1.00 86.88 143 GLU A CA 1
ATOM 1127 C C . GLU A 1 143 ? -1.659 10.404 4.449 1.00 86.88 143 GLU A C 1
ATOM 1129 O O . GLU A 1 143 ? -1.529 11.516 4.964 1.00 86.88 143 GLU A O 1
ATOM 1134 N N . ILE A 1 144 ? -0.689 9.499 4.402 1.00 86.25 144 ILE A N 1
ATOM 1135 C CA . ILE A 1 144 ? 0.654 9.665 4.935 1.00 86.25 144 ILE A CA 1
ATOM 1136 C C . ILE A 1 144 ? 1.633 9.614 3.762 1.00 86.25 144 ILE A C 1
ATOM 1138 O O . ILE A 1 144 ? 1.803 8.571 3.119 1.00 86.25 144 ILE A O 1
ATOM 1142 N N . ASP A 1 145 ? 2.299 10.740 3.502 1.00 85.50 145 ASP A N 1
ATOM 1143 C CA . ASP A 1 145 ? 3.341 10.864 2.479 1.00 85.50 145 ASP A CA 1
ATOM 1144 C C . ASP A 1 145 ? 4.633 10.183 2.953 1.00 85.50 145 ASP A C 1
ATOM 1146 O O . ASP A 1 145 ? 5.362 10.685 3.809 1.00 85.50 145 ASP A O 1
ATOM 1150 N N . CYS A 1 146 ? 4.926 9.031 2.355 1.00 83.81 146 CYS A N 1
ATOM 1151 C CA . CYS A 1 146 ? 6.099 8.219 2.660 1.00 83.81 146 CYS A CA 1
ATOM 1152 C C . CYS A 1 146 ? 7.260 8.484 1.692 1.00 83.81 146 CYS A C 1
ATOM 1154 O O . CYS A 1 146 ? 8.366 7.973 1.890 1.00 83.81 146 CYS A O 1
ATOM 1156 N N . GLY A 1 147 ? 7.048 9.290 0.645 1.00 77.06 147 GLY A N 1
ATOM 1157 C CA . GLY A 1 147 ? 7.977 9.429 -0.474 1.00 77.06 147 GLY A CA 1
ATOM 1158 C C . GLY A 1 147 ? 9.332 10.020 -0.083 1.00 77.06 147 GLY A C 1
ATOM 1159 O O . GLY A 1 147 ? 10.307 9.871 -0.824 1.00 77.06 147 GLY A O 1
ATOM 1160 N N . SER A 1 148 ? 9.418 10.665 1.082 1.00 76.19 148 SER A N 1
ATOM 1161 C CA . SER A 1 148 ? 10.649 11.242 1.630 1.00 76.19 148 SER A CA 1
ATOM 1162 C C . SER A 1 148 ? 11.365 10.358 2.659 1.00 76.19 148 SER A C 1
ATOM 1164 O O . SER A 1 148 ? 12.418 10.754 3.165 1.00 76.19 148 SER A O 1
ATOM 1166 N N . TYR A 1 149 ? 10.847 9.168 2.977 1.00 80.25 149 TYR A N 1
ATOM 1167 C CA . TYR A 1 149 ? 11.455 8.303 3.987 1.00 80.25 149 TYR A CA 1
ATOM 1168 C C . TYR A 1 149 ? 12.804 7.756 3.508 1.00 80.25 149 TYR A C 1
ATOM 1170 O O . TYR A 1 149 ? 12.940 7.238 2.404 1.00 80.25 149 TYR A O 1
ATOM 1178 N N . GLN A 1 150 ? 13.825 7.870 4.362 1.00 65.12 150 GLN A N 1
ATOM 1179 C CA . GLN A 1 150 ? 15.212 7.499 4.042 1.00 65.12 150 GLN A CA 1
ATOM 1180 C C . GLN A 1 150 ? 15.847 6.569 5.088 1.00 65.12 150 GLN A C 1
ATOM 1182 O O . GLN A 1 150 ? 17.068 6.525 5.228 1.00 65.12 150 GLN A O 1
ATOM 1187 N N . LYS A 1 151 ? 15.044 5.832 5.868 1.00 66.00 151 LYS A N 1
ATOM 1188 C CA . LYS A 1 151 ? 15.585 4.938 6.904 1.00 66.00 151 LYS A CA 1
ATOM 1189 C C . LYS A 1 151 ? 16.237 3.697 6.278 1.00 66.00 151 LYS A C 1
ATOM 1191 O O . LYS A 1 151 ? 15.657 3.036 5.416 1.00 66.00 151 LYS A O 1
ATOM 1196 N N . ASP A 1 152 ? 17.430 3.348 6.752 1.00 61.44 152 ASP A N 1
ATOM 1197 C CA . ASP A 1 152 ? 18.084 2.088 6.391 1.00 61.44 152 ASP A CA 1
ATOM 1198 C C . ASP A 1 152 ? 17.188 0.898 6.771 1.00 61.44 152 ASP A C 1
ATOM 1200 O O . ASP A 1 152 ? 16.643 0.846 7.873 1.00 61.44 152 ASP A O 1
ATOM 1204 N N . GLY A 1 153 ? 17.014 -0.055 5.850 1.00 60.91 153 GLY A N 1
ATOM 1205 C CA . GLY A 1 153 ? 16.152 -1.226 6.059 1.00 60.91 153 GLY A CA 1
ATOM 1206 C C . GLY A 1 153 ? 14.647 -0.959 5.934 1.00 60.91 153 GLY A C 1
ATOM 1207 O O . GLY A 1 153 ? 13.860 -1.876 6.141 1.00 60.91 153 GLY A O 1
ATOM 1208 N N . PHE A 1 154 ? 14.226 0.253 5.555 1.00 64.19 154 PHE A N 1
ATOM 1209 C CA . PHE A 1 154 ? 12.811 0.575 5.333 1.00 64.19 154 PHE A CA 1
ATOM 1210 C C . PHE A 1 154 ? 12.140 -0.340 4.295 1.00 64.19 154 PHE A C 1
ATOM 1212 O O . PHE A 1 154 ? 10.994 -0.754 4.478 1.00 64.19 154 PHE A O 1
ATOM 1219 N N . ASP A 1 155 ? 12.893 -0.707 3.256 1.00 61.97 155 ASP A N 1
ATOM 1220 C CA . ASP A 1 155 ? 12.434 -1.573 2.167 1.00 61.97 155 ASP A CA 1
ATOM 1221 C C . ASP A 1 155 ? 12.633 -3.066 2.438 1.00 61.97 155 ASP A C 1
ATOM 1223 O O . ASP A 1 155 ? 12.330 -3.898 1.589 1.00 61.97 155 ASP A O 1
ATOM 1227 N N . SER A 1 156 ? 13.162 -3.429 3.608 1.00 64.25 156 SER A N 1
ATOM 1228 C CA . SER A 1 156 ? 13.383 -4.823 3.971 1.00 64.25 156 SER A CA 1
ATOM 1229 C C . SER A 1 156 ? 12.278 -5.340 4.892 1.00 64.25 156 SER A C 1
ATOM 1231 O O . SER A 1 156 ? 11.493 -4.594 5.483 1.00 64.25 156 SER A O 1
ATOM 1233 N N . TYR A 1 157 ? 12.236 -6.661 5.049 1.00 61.47 157 TYR A N 1
ATOM 1234 C CA . TYR A 1 157 ? 11.384 -7.324 6.038 1.00 61.47 157 TYR A CA 1
ATOM 1235 C C . TYR A 1 157 ? 11.886 -7.156 7.483 1.00 61.47 157 TYR A C 1
ATOM 1237 O O . TYR A 1 157 ? 11.245 -7.658 8.403 1.00 61.47 157 TYR A O 1
ATOM 1245 N N . GLU A 1 158 ? 13.043 -6.521 7.699 1.00 65.94 158 GLU A N 1
ATOM 1246 C CA . GLU A 1 158 ? 13.688 -6.467 9.017 1.00 65.94 158 GLU A CA 1
ATOM 1247 C C . GLU A 1 158 ? 13.065 -5.416 9.944 1.00 65.94 158 GLU A C 1
ATOM 1249 O O . GLU A 1 158 ? 13.089 -5.588 11.161 1.00 65.94 158 GLU A O 1
ATOM 1254 N N . ALA A 1 159 ? 12.496 -4.339 9.397 1.00 69.00 159 ALA A N 1
ATOM 1255 C CA . ALA A 1 159 ? 11.814 -3.321 10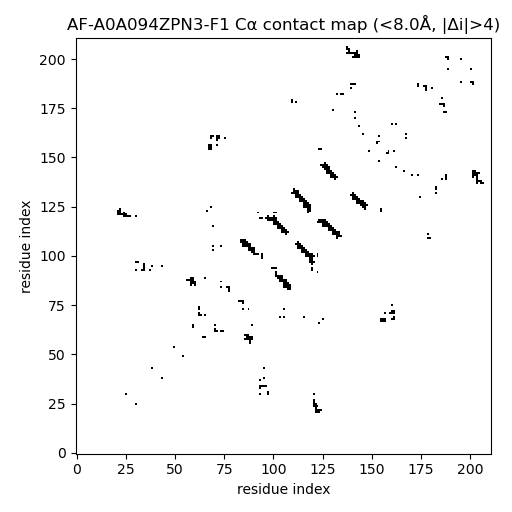.191 1.00 69.00 159 ALA A CA 1
ATOM 1256 C C . ALA A 1 159 ? 10.426 -3.808 10.641 1.00 69.00 159 ALA A C 1
ATOM 1258 O O . ALA A 1 159 ? 9.717 -4.439 9.869 1.00 69.00 159 ALA A O 1
ATOM 1259 N N . GLU A 1 160 ? 9.981 -3.477 11.855 1.00 70.00 160 GLU A N 1
ATOM 1260 C CA . GLU A 1 160 ? 8.707 -3.992 12.395 1.00 70.00 160 GLU A CA 1
ATOM 1261 C C . GLU A 1 160 ? 7.461 -3.373 11.741 1.00 70.00 160 GLU A C 1
ATOM 1263 O O . GLU A 1 160 ? 6.440 -4.046 11.604 1.00 70.00 160 GLU A O 1
ATOM 1268 N N . PHE A 1 161 ? 7.541 -2.108 11.316 1.00 81.38 161 PHE A N 1
ATOM 1269 C CA . PHE A 1 161 ? 6.411 -1.350 10.773 1.00 81.38 161 PHE A CA 1
ATOM 1270 C C . PHE A 1 161 ? 6.849 -0.479 9.579 1.00 81.38 161 PHE A C 1
ATOM 1272 O O . PHE A 1 161 ? 7.990 -0.005 9.573 1.00 81.38 161 PHE A O 1
ATOM 1279 N N . PRO A 1 162 ? 6.004 -0.285 8.547 1.00 81.56 162 PRO A N 1
ATOM 1280 C CA . PRO A 1 162 ? 6.389 0.444 7.335 1.00 81.56 162 PRO A CA 1
ATOM 1281 C C . PRO A 1 162 ? 6.208 1.966 7.416 1.00 81.56 162 PRO A C 1
ATOM 1283 O O . PRO A 1 162 ? 6.311 2.627 6.394 1.00 81.56 162 PRO A O 1
ATOM 1286 N N . LEU A 1 163 ? 5.946 2.526 8.595 1.00 86.75 163 LEU A N 1
ATOM 1287 C CA . LEU A 1 163 ? 5.853 3.970 8.838 1.00 86.75 163 LEU A CA 1
ATOM 1288 C C . LEU A 1 163 ? 6.887 4.390 9.886 1.00 86.75 163 LEU A C 1
ATOM 1290 O O . LEU A 1 163 ? 7.431 3.540 10.602 1.00 86.75 163 LEU A O 1
ATOM 1294 N N . THR A 1 164 ? 7.177 5.692 9.977 1.00 85.75 164 THR A N 1
ATOM 1295 C CA . THR A 1 164 ? 7.966 6.213 11.101 1.00 85.75 164 THR A CA 1
ATOM 1296 C C . THR A 1 164 ? 7.173 6.107 12.406 1.00 85.75 164 THR A C 1
ATOM 1298 O O . THR A 1 164 ? 5.993 5.779 12.381 1.00 85.75 164 THR A O 1
ATOM 1301 N N . ASP A 1 165 ? 7.814 6.327 13.556 1.00 87.44 165 ASP A N 1
ATOM 1302 C CA . ASP A 1 165 ? 7.120 6.191 14.842 1.00 87.44 165 ASP A CA 1
ATOM 1303 C C . ASP A 1 165 ? 5.984 7.222 14.980 1.00 87.44 165 ASP A C 1
ATOM 1305 O O . ASP A 1 165 ? 4.904 6.860 15.431 1.00 87.44 165 ASP A O 1
ATOM 1309 N N . GLU A 1 166 ? 6.200 8.457 14.511 1.00 86.56 166 GLU A N 1
ATOM 1310 C CA . GLU A 1 166 ? 5.200 9.536 14.511 1.00 86.56 166 GLU A CA 1
ATOM 1311 C C . GLU A 1 166 ? 4.010 9.183 13.608 1.00 86.56 166 GLU A C 1
ATOM 1313 O O . GLU A 1 166 ? 2.881 9.066 14.082 1.00 86.56 166 GLU A O 1
ATOM 1318 N N . ASP A 1 167 ? 4.277 8.880 12.337 1.00 88.25 167 ASP A N 1
ATOM 1319 C CA . ASP A 1 167 ? 3.232 8.535 11.364 1.00 88.25 167 ASP A CA 1
ATOM 1320 C C . ASP A 1 167 ? 2.502 7.233 11.730 1.00 88.25 167 ASP A C 1
ATOM 1322 O O . ASP A 1 167 ? 1.321 7.048 11.444 1.00 88.25 167 ASP A O 1
ATOM 1326 N N . ARG A 1 168 ? 3.201 6.291 12.376 1.00 90.12 168 ARG A N 1
ATOM 1327 C CA . ARG A 1 168 ? 2.597 5.066 12.905 1.00 90.12 168 ARG A CA 1
ATOM 1328 C C . ARG A 1 168 ? 1.605 5.389 14.013 1.00 90.12 168 ARG A C 1
ATOM 1330 O O . ARG A 1 168 ? 0.536 4.783 14.036 1.00 90.12 168 ARG A O 1
ATOM 1337 N N . GLU A 1 169 ? 1.965 6.254 14.956 1.00 89.88 169 GLU A N 1
ATOM 1338 C CA . GLU A 1 169 ? 1.064 6.649 16.041 1.00 89.88 169 GLU A CA 1
ATOM 1339 C C . GLU A 1 169 ? -0.187 7.337 15.487 1.00 89.88 169 GLU A C 1
ATOM 1341 O O . GLU A 1 169 ? -1.298 6.961 15.867 1.00 89.88 169 GLU A O 1
ATOM 1346 N N . GLU A 1 170 ? -0.014 8.250 14.531 1.00 88.56 170 GLU A N 1
ATOM 1347 C CA . GLU A 1 170 ? -1.107 8.931 13.832 1.00 88.56 170 GLU A CA 1
ATOM 1348 C C . GLU A 1 170 ? -2.024 7.948 13.090 1.00 88.56 170 GLU A C 1
ATOM 1350 O O . GLU A 1 170 ? -3.237 7.923 13.313 1.00 88.56 170 GLU A O 1
ATOM 1355 N N . PHE A 1 171 ? -1.444 7.059 12.280 1.00 91.25 171 PHE A N 1
ATOM 1356 C CA . PHE A 1 171 ? -2.183 6.035 11.545 1.00 91.25 171 PHE A CA 1
ATOM 1357 C C . PHE A 1 171 ? -2.998 5.122 12.466 1.00 91.25 171 PHE A C 1
ATOM 1359 O O . PHE A 1 171 ? -4.177 4.855 12.216 1.00 91.25 171 PHE A O 1
ATOM 1366 N N . ILE A 1 172 ? -2.373 4.613 13.532 1.00 91.69 172 ILE A N 1
ATOM 1367 C CA . ILE A 1 172 ? -3.034 3.705 14.473 1.00 91.69 172 ILE A CA 1
ATOM 1368 C C . ILE A 1 172 ? -4.189 4.422 15.172 1.00 91.69 172 ILE A C 1
ATOM 1370 O O . ILE A 1 172 ? -5.271 3.842 15.290 1.00 91.69 172 ILE A O 1
ATOM 1374 N N . ASP A 1 173 ? -3.982 5.664 15.613 1.00 90.12 173 ASP A N 1
ATOM 1375 C CA . ASP A 1 173 ? -5.028 6.455 16.255 1.00 90.12 173 ASP A CA 1
ATOM 1376 C C . ASP A 1 173 ? -6.223 6.680 15.325 1.00 90.12 173 ASP A C 1
ATOM 1378 O O . ASP A 1 173 ? -7.368 6.406 15.701 1.00 90.12 173 ASP A O 1
ATOM 1382 N N . TYR A 1 174 ? -5.956 7.102 14.086 1.00 90.25 174 TYR A N 1
ATOM 1383 C CA . TYR A 1 174 ? -6.983 7.299 13.072 1.00 90.25 174 TYR A CA 1
ATOM 1384 C C . TYR A 1 174 ? -7.799 6.022 12.844 1.00 90.25 174 TYR A C 1
ATOM 1386 O O . TYR A 1 174 ? -9.034 6.056 12.904 1.00 90.25 174 TYR A O 1
ATOM 1394 N N . MET A 1 175 ? -7.124 4.885 12.643 1.00 91.62 175 MET A N 1
ATOM 1395 C CA . MET A 1 175 ? -7.784 3.602 12.409 1.00 91.62 175 MET A CA 1
ATOM 1396 C C . MET A 1 175 ? -8.644 3.199 13.607 1.00 91.62 175 MET A C 1
ATOM 1398 O O . MET A 1 175 ? -9.818 2.882 13.444 1.00 91.62 175 MET A O 1
ATOM 1402 N N . GLN A 1 176 ? -8.118 3.258 14.831 1.00 91.38 176 GLN A N 1
ATOM 1403 C CA . GLN A 1 176 ? -8.873 2.870 16.028 1.00 91.38 176 GLN A CA 1
ATOM 1404 C C . GLN A 1 176 ? -10.090 3.766 16.282 1.00 91.38 176 GLN A C 1
ATOM 1406 O O . GLN A 1 176 ? -11.140 3.281 16.715 1.00 91.38 176 GLN A O 1
ATOM 1411 N N . ARG A 1 177 ? -9.974 5.066 15.995 1.00 89.25 177 ARG A N 1
ATOM 1412 C CA . ARG A 1 177 ? -11.062 6.038 16.145 1.00 89.25 177 ARG A CA 1
ATOM 1413 C C . ARG A 1 177 ? -12.199 5.805 15.151 1.00 89.25 177 ARG A C 1
ATOM 1415 O O . ARG A 1 177 ? -13.363 6.035 15.505 1.00 89.25 177 ARG A O 1
ATOM 1422 N N . ASN A 1 178 ? -11.864 5.394 13.927 1.00 88.25 178 ASN A N 1
ATOM 1423 C CA . ASN A 1 178 ? -12.790 5.391 12.798 1.00 88.25 178 ASN A CA 1
ATOM 1424 C C . ASN A 1 178 ? -13.280 4.004 12.366 1.00 88.25 178 ASN A C 1
ATOM 1426 O O . ASN A 1 178 ? -14.369 3.931 11.811 1.00 88.25 178 ASN A O 1
ATOM 1430 N N . PHE A 1 179 ? -12.569 2.916 12.676 1.00 88.69 179 PHE A N 1
ATOM 1431 C CA . PHE A 1 179 ? -12.851 1.582 12.124 1.00 88.69 179 PHE A CA 1
ATOM 1432 C C . PHE A 1 179 ? -14.313 1.115 12.266 1.00 88.69 179 PHE A C 1
ATOM 1434 O O . PHE A 1 179 ? -14.876 0.575 11.329 1.00 88.69 179 PHE A O 1
ATOM 1441 N N . ASN A 1 180 ? -14.961 1.369 13.409 1.00 84.75 180 ASN A N 1
ATOM 1442 C CA . ASN A 1 180 ? -16.359 0.956 13.634 1.00 84.75 180 ASN A CA 1
ATOM 1443 C C . ASN A 1 180 ? -17.388 2.058 13.323 1.00 84.75 180 ASN A C 1
ATOM 1445 O O . ASN A 1 180 ? -18.522 2.033 13.818 1.00 84.75 180 ASN A O 1
ATOM 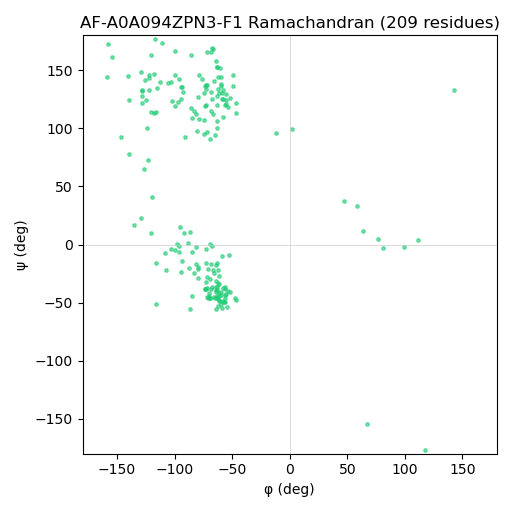1449 N N . ARG A 1 181 ? -16.977 3.116 12.620 1.00 83.81 181 ARG A N 1
ATOM 1450 C CA . ARG A 1 181 ? -17.848 4.242 12.290 1.00 83.81 181 ARG A CA 1
ATOM 1451 C C . ARG A 1 181 ? -18.426 4.055 10.895 1.00 83.81 181 ARG A C 1
ATOM 1453 O O . ARG A 1 181 ? -17.715 3.613 9.998 1.00 83.81 181 ARG A O 1
ATOM 1460 N N . PRO A 1 182 ? -19.695 4.443 10.687 1.00 77.56 182 PRO A N 1
ATOM 1461 C CA . PRO A 1 182 ? -20.200 4.566 9.335 1.00 77.56 182 PRO A CA 1
ATOM 1462 C C . PRO A 1 182 ? -19.414 5.655 8.602 1.00 77.56 182 PRO A C 1
ATOM 1464 O O . PRO A 1 182 ? -18.921 6.602 9.226 1.00 77.56 182 PRO A O 1
ATOM 1467 N N . ALA A 1 183 ? -19.345 5.504 7.286 1.00 74.06 183 ALA A N 1
ATOM 1468 C CA . ALA A 1 183 ? -18.609 6.367 6.377 1.00 74.06 183 ALA A CA 1
ATOM 1469 C C . ALA A 1 183 ? -18.863 7.864 6.660 1.00 74.06 183 ALA A C 1
ATOM 1471 O O . ALA A 1 183 ? -17.925 8.617 6.892 1.00 74.06 183 ALA A O 1
ATOM 1472 N N . GLU A 1 184 ? -20.126 8.280 6.821 1.00 73.88 184 GLU A N 1
ATOM 1473 C CA . GLU A 1 184 ? -20.481 9.687 7.063 1.00 73.88 184 GLU A CA 1
ATOM 1474 C C . GLU A 1 184 ? -20.070 10.254 8.441 1.00 73.88 184 GLU A C 1
ATOM 1476 O O . GLU A 1 184 ? -20.388 11.398 8.771 1.00 73.88 184 GLU A O 1
ATOM 1481 N N . LYS A 1 185 ? -19.424 9.452 9.295 1.00 76.44 185 LYS A N 1
ATOM 1482 C CA . LYS A 1 185 ? -18.974 9.839 10.644 1.00 76.44 185 LYS A CA 1
ATOM 1483 C C . LYS A 1 185 ? -17.467 9.707 10.838 1.00 76.44 185 LYS A C 1
ATOM 1485 O O . LYS A 1 185 ? -17.017 9.784 11.991 1.00 76.44 185 LYS A O 1
ATOM 1490 N N . VAL A 1 186 ? -16.714 9.474 9.763 1.00 77.75 186 VAL A N 1
ATOM 1491 C CA . VAL A 1 186 ? -15.251 9.462 9.800 1.00 77.75 186 VAL A CA 1
ATOM 1492 C C . VAL A 1 186 ? -14.753 10.820 10.289 1.00 77.75 186 VAL A C 1
ATOM 1494 O O . VAL A 1 186 ? -15.190 11.879 9.847 1.00 77.75 186 VAL A O 1
ATOM 1497 N N . ILE A 1 187 ? -13.859 10.779 11.270 1.00 78.25 187 ILE A N 1
ATOM 1498 C CA . ILE A 1 187 ? -13.195 11.949 11.829 1.00 78.25 187 ILE A CA 1
ATOM 1499 C C . ILE A 1 187 ? -11.786 11.990 11.247 1.00 78.25 187 ILE A C 1
ATOM 1501 O O . ILE A 1 187 ? -11.031 11.034 11.429 1.00 78.25 187 ILE A O 1
ATOM 1505 N N . LEU A 1 188 ? -11.434 13.102 10.604 1.00 75.94 188 LEU A N 1
ATOM 1506 C CA . LEU A 1 188 ? -10.073 13.373 10.130 1.00 75.94 188 LEU A CA 1
ATOM 1507 C C . LEU A 1 188 ? -9.243 14.019 11.255 1.00 75.94 188 LEU A C 1
ATOM 1509 O O . LEU A 1 188 ? -8.287 13.451 11.768 1.00 75.94 188 LEU A O 1
ATOM 1513 N N . VAL A 1 189 ? -9.718 15.133 11.817 1.00 72.19 189 VAL A N 1
ATOM 1514 C CA . VAL A 1 189 ? -8.994 15.868 12.873 1.00 72.19 189 VAL A CA 1
ATOM 1515 C C . VAL A 1 189 ? -9.583 15.606 14.261 1.00 72.19 189 VAL A C 1
ATOM 1517 O O . VAL A 1 189 ? -10.800 15.555 14.431 1.00 72.19 189 VAL A O 1
ATOM 1520 N N . ARG A 1 190 ? -8.727 15.451 15.280 1.00 66.00 190 ARG A N 1
ATOM 1521 C CA . ARG A 1 190 ? -9.153 15.317 16.686 1.00 66.00 190 ARG A CA 1
ATOM 1522 C C . ARG A 1 190 ? -9.881 16.585 17.170 1.00 66.00 190 ARG A C 1
ATOM 1524 O O . ARG A 1 190 ? -9.411 17.697 16.957 1.00 66.00 190 ARG A O 1
ATOM 1531 N N . GLU A 1 191 ? -11.024 16.422 17.846 1.00 61.78 191 GLU A N 1
ATOM 1532 C CA . GLU A 1 191 ? -11.869 17.546 18.304 1.00 61.78 191 GLU A CA 1
ATOM 1533 C C . GLU A 1 191 ? -11.205 18.421 19.389 1.00 61.78 191 GLU A C 1
ATOM 1535 O O . GLU A 1 191 ? -11.586 19.577 19.578 1.00 61.78 191 GLU A O 1
ATOM 1540 N N . ASP A 1 192 ? -10.220 17.888 20.112 1.00 61.50 192 ASP A N 1
ATOM 1541 C CA . ASP A 1 192 ? -9.499 18.543 21.206 1.00 61.50 192 ASP A CA 1
ATOM 1542 C C . ASP A 1 192 ? -8.166 19.190 20.788 1.00 61.50 192 ASP A C 1
ATOM 1544 O O . ASP A 1 192 ? -7.519 19.856 21.605 1.00 61.50 192 ASP A O 1
ATOM 1548 N N . ASP A 1 193 ? -7.784 19.077 19.516 1.00 57.12 193 ASP A N 1
ATOM 1549 C CA . ASP A 1 193 ? -6.479 19.514 19.031 1.00 57.12 193 ASP A CA 1
ATOM 1550 C C . ASP A 1 193 ? -6.499 20.975 18.546 1.00 57.12 193 ASP A C 1
ATOM 1552 O O . ASP A 1 193 ? -6.840 21.302 17.406 1.00 57.12 193 ASP A O 1
ATOM 1556 N N . ARG A 1 194 ? -6.165 21.906 19.451 1.00 46.59 194 ARG A N 1
ATOM 1557 C CA . ARG A 1 194 ? -6.148 23.356 19.166 1.00 46.59 194 ARG A CA 1
ATOM 1558 C C . ARG A 1 194 ? -5.037 23.785 18.197 1.00 46.59 194 ARG A C 1
ATOM 1560 O O . ARG A 1 194 ? -5.124 24.896 17.672 1.00 46.59 194 ARG A O 1
ATOM 1567 N N . GLU A 1 195 ? -4.023 22.949 17.972 1.00 51.00 195 GLU A N 1
ATOM 1568 C CA . GLU A 1 195 ? -2.851 23.246 17.130 1.00 51.00 195 GLU A CA 1
ATOM 1569 C C . GLU A 1 195 ? -2.892 22.567 15.747 1.00 51.00 195 GLU A C 1
ATOM 1571 O O . GLU A 1 195 ? -2.061 22.874 14.896 1.00 51.00 195 GLU A O 1
ATOM 1576 N N . ALA A 1 196 ? -3.904 21.739 15.454 1.00 50.09 196 ALA A N 1
ATOM 1577 C CA . ALA A 1 196 ? -4.032 21.016 14.180 1.00 50.09 196 ALA A CA 1
ATOM 1578 C C . ALA A 1 196 ? -4.294 21.907 12.942 1.00 50.09 196 ALA A C 1
ATOM 1580 O O . ALA A 1 196 ? -4.346 21.427 11.809 1.00 50.09 196 ALA A O 1
ATOM 1581 N N . ASN A 1 197 ? -4.409 23.225 13.116 1.00 41.66 197 ASN A N 1
ATOM 1582 C CA . ASN A 1 197 ? -4.360 24.160 12.000 1.00 41.66 197 ASN A CA 1
ATOM 1583 C C . ASN A 1 197 ? -2.892 24.416 11.604 1.00 41.66 197 ASN A C 1
ATOM 1585 O O . ASN A 1 197 ? -2.265 25.318 12.150 1.00 41.66 197 ASN A O 1
ATOM 1589 N N . GLN A 1 198 ? -2.420 23.696 10.573 1.00 42.56 198 GLN A N 1
ATOM 1590 C CA . GLN A 1 198 ? -1.356 24.075 9.609 1.00 42.56 198 GLN A CA 1
ATOM 1591 C C . GLN A 1 198 ? 0.007 23.349 9.613 1.00 42.56 198 GLN A C 1
ATOM 1593 O O . GLN A 1 198 ? 0.833 23.723 8.781 1.00 42.56 198 GLN A O 1
ATOM 1598 N N . ALA A 1 199 ? 0.272 22.308 10.413 1.00 38.59 199 ALA A N 1
ATOM 1599 C CA . ALA A 1 199 ? 1.576 21.614 10.330 1.00 38.59 199 ALA A CA 1
ATOM 1600 C C . ALA A 1 199 ? 1.523 20.138 9.891 1.00 38.59 199 ALA A C 1
ATOM 1602 O O . ALA A 1 199 ? 2.206 19.807 8.927 1.00 38.59 199 ALA A O 1
ATOM 1603 N N . ASN A 1 200 ? 0.691 19.289 10.506 1.00 45.38 200 ASN A N 1
ATOM 1604 C CA . ASN A 1 200 ? 0.740 17.826 10.305 1.00 45.38 200 ASN A CA 1
ATOM 1605 C C . ASN A 1 200 ? -0.642 17.164 10.113 1.00 45.38 200 ASN A C 1
ATOM 1607 O O . ASN A 1 200 ? -0.761 15.966 10.282 1.00 45.38 200 ASN A O 1
ATOM 1611 N N . GLY A 1 201 ? -1.707 17.913 9.810 1.00 43.00 201 GLY A N 1
ATOM 1612 C CA . GLY A 1 201 ? -3.035 17.304 9.651 1.00 43.00 201 GLY A CA 1
ATOM 1613 C C . GLY A 1 201 ? -3.131 16.482 8.368 1.00 43.00 201 GLY A C 1
ATOM 1614 O O . GLY A 1 201 ? -2.664 16.978 7.339 1.00 43.00 201 GLY A O 1
ATOM 1615 N N . ASP A 1 202 ? -3.747 15.294 8.452 1.00 48.09 202 ASP A N 1
ATOM 1616 C CA . ASP A 1 202 ? -4.210 14.423 7.364 1.00 48.09 202 ASP A CA 1
ATOM 1617 C C . ASP A 1 202 ? -4.183 15.162 6.020 1.00 48.09 202 ASP A C 1
ATOM 1619 O O . ASP A 1 202 ? -5.076 15.964 5.705 1.00 48.09 202 ASP A O 1
ATOM 1623 N N . LYS A 1 203 ? -3.105 14.994 5.245 1.00 49.06 203 LYS A N 1
ATOM 1624 C CA . LYS A 1 203 ? -2.990 15.693 3.965 1.00 49.06 203 LYS A CA 1
ATOM 1625 C C . LYS A 1 203 ? -3.969 15.039 3.012 1.00 49.06 203 LYS A C 1
ATOM 1627 O O . LYS A 1 203 ? -3.654 14.041 2.390 1.00 49.06 203 LYS A O 1
ATOM 1632 N N . VAL A 1 204 ? -5.150 15.624 2.872 1.00 46.12 204 VAL A N 1
ATOM 1633 C CA . VAL A 1 204 ? -6.098 15.240 1.829 1.00 46.12 204 VAL A CA 1
ATOM 1634 C C . VAL A 1 204 ? -5.463 15.574 0.477 1.00 46.12 204 VAL A C 1
ATOM 1636 O O . VAL A 1 204 ? -5.524 16.718 0.015 1.00 46.12 204 VAL A O 1
ATOM 1639 N N . VAL A 1 205 ? -4.797 14.600 -0.145 1.00 40.72 205 VAL A N 1
ATOM 1640 C CA . VAL A 1 205 ? -4.281 14.729 -1.505 1.00 40.72 205 VAL A CA 1
ATOM 1641 C C . VAL A 1 205 ? -5.300 14.080 -2.440 1.00 40.72 205 VAL A C 1
ATOM 1643 O O . VAL A 1 205 ? -5.647 12.914 -2.275 1.00 40.72 205 VAL A O 1
ATOM 1646 N N . PRO A 1 206 ? -5.837 14.816 -3.425 1.00 37.09 206 PRO A N 1
ATOM 1647 C CA . PRO A 1 206 ? -6.699 14.204 -4.419 1.00 37.09 206 PRO A CA 1
ATOM 1648 C C . PRO A 1 206 ? -5.906 13.135 -5.174 1.00 37.09 206 PRO A C 1
ATOM 1650 O O . PRO A 1 206 ? -4.820 13.425 -5.687 1.00 37.09 206 PRO A O 1
ATOM 1653 N N . PHE A 1 207 ? -6.474 11.929 -5.288 1.00 38.84 207 PHE A N 1
ATOM 1654 C CA . PHE A 1 207 ? -5.996 10.906 -6.215 1.00 38.84 207 PHE A CA 1
ATOM 1655 C C . PHE A 1 207 ? -5.765 11.573 -7.572 1.00 38.84 207 PHE A C 1
ATOM 1657 O O . PHE A 1 207 ? -6.699 12.083 -8.200 1.00 38.84 207 PHE A O 1
ATOM 1664 N N . ARG A 1 208 ? -4.507 11.654 -8.016 1.00 33.91 208 ARG A N 1
ATOM 1665 C CA . ARG A 1 208 ? -4.205 12.195 -9.339 1.00 33.91 208 ARG A CA 1
ATOM 1666 C C . ARG A 1 208 ? -4.948 11.356 -10.374 1.00 33.91 208 ARG A C 1
ATOM 1668 O O . ARG A 1 208 ? -4.538 10.240 -10.644 1.00 33.91 208 ARG A O 1
ATOM 1675 N N . LYS A 1 209 ? -5.970 11.949 -10.991 1.00 31.59 209 LYS A N 1
ATOM 1676 C CA . LYS A 1 209 ? -6.071 12.128 -12.449 1.00 31.59 209 LYS A CA 1
ATOM 1677 C C . LYS A 1 209 ? -6.808 13.439 -12.758 1.00 31.59 209 LYS A C 1
ATOM 1679 O O . LYS A 1 209 ? -8.032 13.430 -12.873 1.00 31.59 209 LYS A O 1
ATOM 1684 N N . PRO A 1 210 ? -6.118 14.577 -12.949 1.00 29.17 210 PRO A N 1
ATOM 1685 C CA . PRO A 1 210 ? -6.622 15.600 -13.844 1.00 29.17 210 PRO A CA 1
ATOM 1686 C C . PRO A 1 210 ? -6.185 15.243 -15.271 1.00 29.17 210 PRO A C 1
ATOM 1688 O O . PRO A 1 210 ? -4.998 15.288 -15.580 1.00 29.17 210 PRO A O 1
ATOM 1691 N N . SER A 1 211 ? -7.188 14.829 -16.053 1.00 33.16 211 SER A N 1
ATOM 1692 C CA . SER A 1 211 ? -7.358 14.940 -17.518 1.00 33.16 211 SER A CA 1
ATOM 1693 C C . SER A 1 211 ? -6.152 15.291 -18.389 1.00 33.16 211 SER A C 1
ATOM 1695 O O . SER A 1 211 ? -5.627 16.414 -18.207 1.00 33.16 211 SER A O 1
#

Sequence (211 aa):
MPSKKTSRTKKPVVPKAPEDPARHRYTEDEMDALIDKAWPEEKVEAYFRAEREDAPIPVVHDFAVMRPQTARLAKALADMFPGQFKGVEIGAWPPINAEDGMIDVIYLGESWIVQLGYDGYEPSRLGFVNATCDGLDYLEALEIDCGSYQKDGFDSYEAEFPLTDEDREEFIDYMQRNFNRPAEKVILVREDDREANQANGDKVVPFRKPS

Secondary structure (DSSP, 8-state):
---------PPP-PPPPP--GGG----HHHHHHHHHHH--HHHHHHHHHHHHTTPPPP-B--GGGS-HHHHHHHHHHHHHSTTT--EEEPPPSS-SSTTT-EEEEEE-STTEEEEEEE-SSSTT-EEEEEEEETTS-TTS-EEEE-TT---TTTTSTTSS-SS-HHHHHHHHHHHHHHTTS-GGG--SS-TT-TT-SSSSS------S---

Nearest PDB structures (foldseek):
  7ahm-assembly2_C  TM=3.758E-01  e=2.680E+00  Bacillus subtilis
  7mu2-assembly1_A  TM=5.264E-01  e=4.657E+00  Homo sapiens

pLDDT: mean 76.23, std 19.63, range [29.17, 96.19]

Radius of gyration: 21.45 Å; Cα contacts (8 Å, |Δi|>4): 273; chains: 1; bounding box: 83×46×47 Å

Mea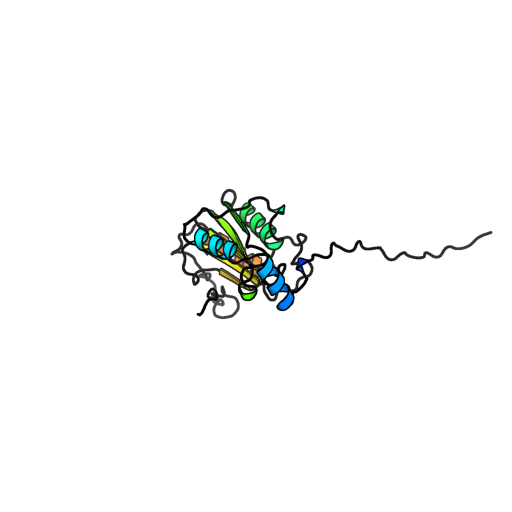n predicted aligned error: 11.08 Å

Foldseek 3Di:
DDDDDDDPPDDPPPPPDPPDCLQQQADPVRLVVQLCVVDPPVNVVVVVVCVVVPHDQDFDDDLVPAFLQCSLVLVVVCVVDPPFWPGKRWFDPLHNDQCLATKIWTGTPPQKIKIWGARNRRRLQTQKIKIAHHPDALQQIQIDGRNPDDDPCLSPNPDNHNDDPVVVVVVSVQCVVPVPPPRVPRDQDDPPDPPCPDDDGRPSDHSDDDD